Protein AF-A0A2G3E2V9-F1 (afdb_monomer_lite)

pLDDT: mean 84.56, std 12.91, range [42.66, 98.25]

Organism: NCBI:txid1712665

Radius of gyration: 25.85 Å; chains: 1; bounding box: 65×34×90 Å

Structure (mmCIF, N/CA/C/O backbone):
data_AF-A0A2G3E2V9-F1
#
_entry.id   AF-A0A2G3E2V9-F1
#
loop_
_atom_site.group_PDB
_atom_site.id
_atom_site.type_symbol
_atom_site.label_atom_id
_atom_site.label_alt_id
_atom_site.label_comp_id
_atom_site.label_asym_id
_atom_site.label_entity_id
_atom_site.label_seq_id
_atom_site.pdbx_PDB_ins_code
_atom_site.Cartn_x
_atom_site.Cartn_y
_atom_site.Cartn_z
_atom_site.occupancy
_atom_site.B_iso_or_equiv
_atom_site.auth_seq_id
_atom_site.auth_comp_id
_atom_site.auth_asym_id
_atom_site.auth_atom_id
_atom_site.pdbx_PDB_model_num
ATOM 1 N N . MET A 1 1 ? 41.345 -15.371 -69.240 1.00 48.62 1 MET A N 1
ATOM 2 C CA . MET A 1 1 ? 40.868 -16.082 -68.023 1.00 48.62 1 MET A CA 1
ATOM 3 C C . MET A 1 1 ? 41.182 -15.375 -66.691 1.00 48.62 1 MET A C 1
ATOM 5 O O . MET A 1 1 ? 40.374 -15.481 -65.778 1.00 48.62 1 MET A O 1
ATOM 9 N N . LYS A 1 2 ? 42.293 -14.622 -66.553 1.00 50.22 2 LYS A N 1
ATOM 10 C CA . LYS A 1 2 ? 42.668 -13.924 -65.297 1.00 50.22 2 LYS A CA 1
ATOM 11 C C . LYS A 1 2 ? 41.748 -12.749 -64.893 1.00 50.22 2 LYS A C 1
ATOM 13 O O . LYS A 1 2 ? 41.460 -12.601 -63.713 1.00 50.22 2 LYS A O 1
ATOM 18 N N . ALA A 1 3 ? 41.228 -11.966 -65.846 1.00 52.31 3 ALA A N 1
ATOM 19 C CA . ALA A 1 3 ? 40.372 -10.803 -65.553 1.00 52.31 3 ALA A CA 1
ATOM 20 C C . ALA A 1 3 ? 39.003 -11.173 -64.937 1.00 52.31 3 ALA A C 1
ATOM 22 O O . ALA A 1 3 ? 38.580 -10.554 -63.967 1.00 52.31 3 ALA A O 1
ATOM 23 N N . LYS A 1 4 ? 38.352 -12.245 -65.422 1.00 53.00 4 LYS A N 1
ATOM 24 C CA . LYS A 1 4 ? 37.083 -12.745 -64.852 1.00 53.00 4 LYS A CA 1
ATOM 25 C C . LYS A 1 4 ? 37.234 -13.208 -63.396 1.00 53.00 4 LYS A C 1
ATOM 27 O O . LYS A 1 4 ? 36.349 -12.946 -62.595 1.00 53.00 4 LYS A O 1
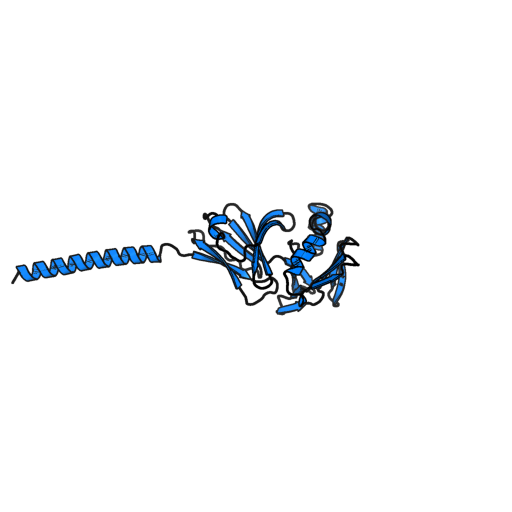ATOM 32 N N . ARG A 1 5 ? 38.363 -13.838 -63.032 1.00 56.25 5 ARG A N 1
ATOM 33 C CA . ARG A 1 5 ? 38.638 -14.262 -61.644 1.00 56.25 5 ARG A CA 1
ATOM 34 C C . ARG A 1 5 ? 38.860 -13.078 -60.697 1.00 56.25 5 ARG A C 1
ATOM 36 O O . ARG A 1 5 ? 38.416 -13.137 -59.559 1.00 56.25 5 ARG A O 1
ATOM 43 N N . LYS A 1 6 ? 39.493 -11.999 -61.173 1.00 59.94 6 LYS A N 1
ATOM 44 C CA . LYS A 1 6 ? 39.718 -10.777 -60.382 1.00 59.94 6 LYS A CA 1
ATOM 45 C C . LYS A 1 6 ? 38.402 -10.052 -60.072 1.00 59.94 6 LYS A C 1
ATOM 47 O O . LYS A 1 6 ? 38.198 -9.642 -58.938 1.00 59.94 6 LYS A O 1
ATOM 52 N N . ASN A 1 7 ? 37.485 -9.988 -61.039 1.00 67.75 7 ASN A N 1
ATOM 53 C CA . ASN A 1 7 ? 36.164 -9.380 -60.841 1.00 67.75 7 ASN A CA 1
ATOM 54 C C . ASN A 1 7 ? 35.287 -10.196 -59.880 1.00 67.75 7 ASN A C 1
ATOM 56 O O . ASN A 1 7 ? 34.628 -9.617 -59.027 1.00 67.75 7 ASN A O 1
ATOM 60 N N . VAL A 1 8 ? 35.328 -11.531 -59.960 1.00 73.19 8 VAL A N 1
ATOM 61 C CA . VAL A 1 8 ? 34.611 -12.409 -59.015 1.00 73.19 8 VAL A CA 1
ATOM 62 C C . VAL A 1 8 ? 35.162 -12.265 -57.594 1.00 73.19 8 VAL A C 1
ATOM 64 O O . VAL A 1 8 ? 34.388 -12.172 -56.649 1.00 73.19 8 VAL A O 1
ATOM 67 N N . PHE A 1 9 ? 36.486 -12.175 -57.436 1.00 74.62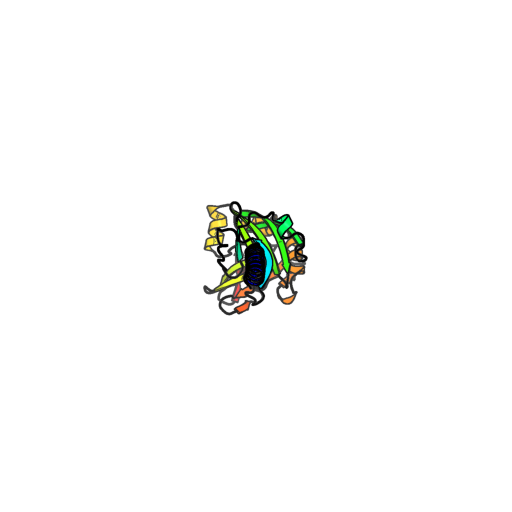 9 PHE A N 1
ATOM 68 C CA . PHE A 1 9 ? 37.114 -11.960 -56.130 1.00 74.62 9 PHE A CA 1
ATOM 69 C C . PHE A 1 9 ? 36.719 -10.611 -55.509 1.00 74.62 9 PHE A C 1
ATOM 71 O O . PHE A 1 9 ? 36.389 -10.559 -54.331 1.00 74.62 9 PHE A O 1
ATOM 78 N N . ILE A 1 10 ? 36.681 -9.538 -56.307 1.00 79.44 10 ILE A N 1
ATOM 79 C CA . ILE A 1 10 ? 36.239 -8.210 -55.851 1.00 79.44 10 ILE A CA 1
ATOM 80 C C . ILE A 1 10 ? 34.765 -8.234 -55.424 1.00 79.44 10 ILE A C 1
ATOM 82 O O . ILE A 1 10 ? 34.432 -7.677 -54.384 1.00 79.44 10 ILE A O 1
ATOM 86 N N . ILE A 1 11 ? 33.892 -8.917 -56.172 1.00 80.81 11 ILE A N 1
ATOM 87 C CA . ILE A 1 11 ? 32.470 -9.055 -55.818 1.00 80.81 11 ILE A CA 1
ATOM 88 C C . ILE A 1 11 ? 32.303 -9.796 -54.485 1.00 80.81 11 ILE A C 1
ATOM 90 O O . ILE A 1 11 ? 31.563 -9.331 -53.626 1.00 80.81 11 ILE A O 1
ATOM 94 N N . ILE A 1 12 ? 33.024 -10.904 -54.275 1.00 82.06 12 ILE A N 1
ATOM 95 C CA . ILE A 1 12 ? 32.990 -11.654 -53.007 1.00 82.06 12 ILE A CA 1
ATOM 96 C C . ILE A 1 12 ? 33.464 -10.779 -51.839 1.00 82.06 12 ILE A C 1
ATOM 98 O O . ILE A 1 12 ? 32.877 -10.821 -50.762 1.00 82.06 12 ILE A O 1
ATOM 102 N N . LEU A 1 13 ? 34.490 -9.954 -52.056 1.00 83.88 13 LEU A N 1
ATOM 103 C CA . LEU A 1 13 ? 35.046 -9.074 -51.029 1.00 83.88 13 LEU A CA 1
ATOM 104 C C . LEU A 1 13 ? 34.077 -7.936 -50.668 1.00 83.88 13 LEU A C 1
ATOM 106 O O . LEU A 1 13 ? 33.881 -7.656 -49.490 1.00 83.88 13 LEU A O 1
ATOM 110 N N . ILE A 1 14 ? 33.402 -7.344 -51.661 1.00 84.56 14 ILE A N 1
ATOM 111 C CA . ILE A 1 14 ? 32.346 -6.340 -51.447 1.00 84.56 14 ILE A CA 1
ATOM 112 C C . ILE A 1 14 ? 31.165 -6.951 -50.684 1.00 84.56 14 ILE A C 1
ATOM 114 O O . ILE A 1 14 ? 30.704 -6.370 -49.705 1.00 84.56 14 ILE A O 1
ATOM 118 N N . ILE A 1 15 ? 30.706 -8.140 -51.090 1.00 85.06 15 ILE A N 1
ATOM 119 C CA . ILE A 1 15 ? 29.627 -8.859 -50.401 1.00 85.06 15 ILE A CA 1
ATOM 120 C C . ILE A 1 15 ? 30.031 -9.151 -48.949 1.00 85.06 15 ILE A C 1
ATOM 122 O O . ILE A 1 15 ? 29.254 -8.882 -48.039 1.00 85.06 15 ILE A O 1
ATOM 126 N N . GLY A 1 16 ? 31.260 -9.619 -48.714 1.00 83.56 16 GLY A N 1
ATOM 127 C CA . GLY A 1 16 ? 31.780 -9.866 -47.368 1.00 83.56 16 GLY A CA 1
ATOM 128 C C . GLY A 1 16 ? 31.772 -8.618 -46.481 1.00 83.56 16 GLY A C 1
ATOM 129 O O . GLY A 1 16 ? 31.310 -8.681 -45.347 1.00 83.56 16 GLY A O 1
ATOM 130 N N . VAL A 1 17 ? 32.205 -7.465 -47.003 1.00 86.12 17 VAL A N 1
ATOM 131 C CA . VAL A 1 17 ? 32.182 -6.191 -46.260 1.00 86.12 17 VAL A CA 1
ATOM 132 C C . VAL A 1 17 ? 30.752 -5.759 -45.931 1.00 86.12 17 VAL A C 1
ATOM 134 O O . VAL A 1 17 ? 30.497 -5.334 -44.804 1.00 86.12 17 VAL A O 1
ATOM 137 N N . ILE A 1 18 ? 29.810 -5.911 -46.868 1.00 87.94 18 ILE A N 1
ATOM 138 C CA . ILE A 1 18 ? 28.389 -5.602 -46.640 1.00 87.94 18 ILE A CA 1
ATOM 139 C C . ILE A 1 18 ? 27.810 -6.509 -45.548 1.00 87.94 18 ILE A C 1
ATOM 141 O O . ILE A 1 18 ? 27.161 -6.014 -44.635 1.00 87.94 18 ILE A O 1
ATOM 145 N N . PHE A 1 19 ? 28.082 -7.816 -45.578 1.00 85.38 19 PHE A N 1
ATOM 146 C CA . PHE A 1 19 ? 27.577 -8.734 -44.553 1.00 85.38 19 PHE A CA 1
ATOM 147 C C . PHE A 1 19 ? 28.181 -8.478 -43.169 1.00 85.38 19 PHE A C 1
ATOM 149 O O . PHE A 1 19 ? 27.460 -8.543 -42.178 1.00 85.38 19 PHE A O 1
ATOM 156 N N . VAL A 1 20 ? 29.471 -8.140 -43.080 1.00 85.00 20 VAL A N 1
ATOM 157 C CA . VAL A 1 20 ? 30.114 -7.802 -41.797 1.00 85.00 20 VAL A CA 1
ATOM 158 C C . VAL A 1 20 ? 29.556 -6.498 -41.226 1.00 85.00 20 VAL A C 1
ATOM 160 O O . VAL A 1 20 ? 29.271 -6.428 -40.035 1.00 85.00 20 VAL A O 1
ATOM 163 N N . SER A 1 21 ? 29.348 -5.478 -42.062 1.00 81.06 21 SER A N 1
ATOM 164 C CA . SER A 1 21 ? 28.777 -4.198 -41.617 1.00 81.06 21 SER A CA 1
ATOM 165 C C . SER A 1 21 ? 27.295 -4.312 -41.250 1.00 81.06 21 SER A C 1
ATOM 167 O O . SER A 1 21 ? 26.886 -3.770 -40.225 1.00 81.06 21 SER A O 1
ATOM 169 N N . LEU A 1 22 ? 26.508 -5.087 -42.002 1.00 83.75 22 LEU A N 1
ATOM 170 C CA . LEU A 1 22 ? 25.119 -5.396 -41.656 1.00 83.75 22 LEU A CA 1
ATOM 171 C C . LEU A 1 22 ? 25.032 -6.230 -40.368 1.00 83.75 22 LEU A C 1
ATOM 173 O O . LEU A 1 22 ? 24.182 -5.967 -39.525 1.00 83.75 22 LEU A O 1
ATOM 177 N N . GLY A 1 23 ? 25.936 -7.197 -40.191 1.00 79.56 23 GLY A N 1
ATOM 178 C CA . GLY A 1 23 ? 26.039 -8.009 -38.980 1.00 79.56 23 GLY A CA 1
ATOM 179 C C . GLY A 1 23 ? 26.418 -7.184 -37.751 1.00 79.56 23 GLY A C 1
ATOM 180 O O . GLY A 1 23 ? 25.790 -7.333 -36.710 1.00 79.56 23 GLY A O 1
ATOM 181 N N . ALA A 1 24 ? 27.378 -6.263 -37.874 1.00 76.19 24 ALA A N 1
ATOM 182 C CA . ALA A 1 24 ? 27.752 -5.342 -36.802 1.00 76.19 24 ALA A CA 1
ATOM 183 C C . ALA A 1 24 ? 26.626 -4.349 -36.471 1.00 76.19 24 ALA A C 1
ATOM 185 O O . ALA A 1 24 ? 26.383 -4.078 -35.300 1.00 76.19 24 ALA A O 1
ATOM 186 N N . TYR A 1 25 ? 25.906 -3.848 -37.480 1.00 79.19 25 TYR A N 1
ATOM 187 C CA . TYR A 1 25 ? 24.740 -2.986 -37.282 1.00 79.19 25 TYR A CA 1
ATOM 188 C C . TYR A 1 25 ? 23.599 -3.729 -36.582 1.00 79.19 25 TYR A C 1
ATOM 190 O O . TYR A 1 25 ? 23.082 -3.237 -35.588 1.00 79.19 25 TYR A O 1
ATOM 198 N N . LEU A 1 26 ? 23.245 -4.934 -37.038 1.00 74.31 26 LEU A N 1
ATOM 199 C CA . LEU A 1 26 ? 22.225 -5.765 -36.393 1.00 74.31 26 LEU A CA 1
ATOM 200 C C . LEU A 1 26 ? 22.640 -6.154 -34.974 1.00 74.31 26 LEU A C 1
ATOM 202 O O . LEU A 1 26 ? 21.829 -6.055 -34.063 1.00 74.31 26 LEU A O 1
ATOM 206 N N . PHE A 1 27 ? 23.902 -6.525 -34.758 1.00 68.19 27 PHE A N 1
ATOM 207 C CA . PHE A 1 27 ? 24.426 -6.794 -33.422 1.00 68.19 27 PHE A CA 1
ATOM 208 C C . PHE A 1 27 ? 24.341 -5.554 -32.528 1.00 68.19 27 PHE A C 1
ATOM 210 O O . PHE A 1 27 ? 23.901 -5.662 -31.391 1.00 68.19 27 PHE A O 1
ATOM 217 N N . PHE A 1 28 ? 24.678 -4.369 -33.037 1.00 62.00 28 PHE A N 1
ATOM 218 C CA . PHE A 1 28 ? 24.553 -3.110 -32.303 1.00 62.00 28 PHE A CA 1
ATOM 219 C C . PHE A 1 28 ? 23.093 -2.729 -32.026 1.00 62.00 28 PHE A C 1
ATOM 221 O O . PHE A 1 28 ? 22.802 -2.227 -30.952 1.00 62.00 28 PHE A O 1
ATOM 228 N N . VAL A 1 29 ? 22.163 -2.995 -32.947 1.00 63.59 29 VAL A N 1
ATOM 229 C CA . VAL A 1 29 ? 20.719 -2.753 -32.765 1.00 63.59 29 VAL A CA 1
ATOM 230 C C . VAL A 1 29 ? 20.096 -3.747 -31.784 1.00 63.59 29 VAL A C 1
ATOM 232 O O . VAL A 1 29 ? 19.218 -3.365 -31.027 1.00 63.59 29 VAL A O 1
ATOM 235 N N . VAL A 1 30 ? 20.556 -5.000 -31.766 1.00 60.44 30 VAL A N 1
ATOM 236 C CA . VAL A 1 30 ? 20.072 -6.042 -30.842 1.00 60.44 30 VAL A CA 1
ATOM 237 C C . VAL A 1 30 ? 20.703 -5.907 -29.451 1.00 60.44 30 VAL A C 1
ATOM 239 O O . VAL A 1 30 ? 20.084 -6.275 -28.458 1.00 60.44 30 VAL A O 1
ATOM 242 N N . THR A 1 31 ? 21.928 -5.380 -29.355 1.00 54.62 31 THR A N 1
ATOM 243 C CA . THR A 1 31 ? 22.591 -5.111 -28.066 1.00 54.62 31 THR A CA 1
ATOM 244 C C . THR A 1 31 ? 22.265 -3.728 -27.499 1.00 54.62 31 THR A C 1
ATOM 246 O O . THR A 1 31 ? 22.283 -3.571 -26.280 1.00 54.62 31 THR A O 1
ATOM 249 N N . LYS A 1 32 ? 21.882 -2.744 -28.330 1.00 50.34 32 LYS A N 1
ATOM 250 C CA . LYS A 1 32 ? 21.211 -1.525 -27.862 1.00 50.34 32 LYS A CA 1
ATOM 251 C C . LYS A 1 32 ? 19.797 -1.863 -27.403 1.00 50.34 32 LYS A C 1
ATOM 253 O O . LYS A 1 3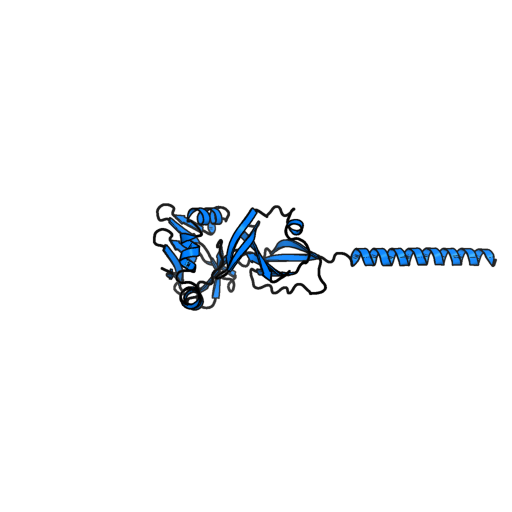2 ? 18.951 -2.229 -28.208 1.00 50.34 32 LYS A O 1
ATOM 258 N N . GLY A 1 33 ? 19.521 -1.626 -26.126 1.00 58.50 33 GLY A N 1
ATOM 259 C CA . GLY A 1 33 ? 18.151 -1.618 -25.617 1.00 58.50 33 GLY A CA 1
ATOM 260 C C . GLY A 1 33 ? 17.701 -2.928 -24.989 1.00 58.50 33 GLY A C 1
ATOM 261 O O . GLY A 1 33 ? 16.524 -3.269 -25.083 1.00 58.50 33 GLY A O 1
ATOM 262 N N . LYS A 1 34 ? 18.599 -3.648 -24.301 1.00 64.31 34 LYS A N 1
ATOM 263 C CA . LYS A 1 34 ? 18.126 -4.551 -23.248 1.00 64.31 34 LYS A CA 1
ATOM 264 C C . LYS A 1 34 ? 17.377 -3.704 -22.223 1.00 64.31 34 LYS A C 1
ATOM 266 O O . LYS A 1 34 ? 17.970 -2.826 -21.598 1.00 64.31 34 LYS A O 1
ATOM 271 N N . LYS A 1 35 ? 16.077 -3.948 -22.108 1.00 73.50 35 LYS A N 1
ATOM 272 C CA . LYS A 1 35 ? 15.227 -3.327 -21.101 1.00 73.50 35 LYS A CA 1
ATOM 273 C C . LYS A 1 35 ? 14.990 -4.317 -19.967 1.00 73.50 35 LYS A C 1
ATOM 275 O O . LYS A 1 35 ? 14.725 -5.489 -20.234 1.00 73.50 35 LYS A O 1
ATOM 280 N N . CYS A 1 36 ? 15.089 -3.852 -18.732 1.00 75.62 36 CYS A N 1
ATOM 281 C CA . CYS A 1 36 ? 14.564 -4.554 -17.573 1.00 75.62 36 CYS A CA 1
ATOM 282 C C . CYS A 1 36 ? 13.073 -4.228 -17.452 1.00 75.62 36 CYS A C 1
ATOM 284 O O . CYS A 1 36 ? 12.678 -3.082 -17.661 1.00 75.62 36 CYS A O 1
ATOM 286 N N . GLN A 1 37 ? 12.244 -5.228 -17.159 1.00 83.25 37 GLN A N 1
ATOM 287 C CA . GLN A 1 37 ? 10.842 -5.002 -16.821 1.00 83.25 37 GLN A CA 1
ATOM 288 C C . GLN A 1 37 ? 10.741 -4.674 -15.334 1.00 83.25 37 GLN A C 1
ATOM 290 O O . GLN A 1 37 ? 11.281 -5.398 -14.501 1.00 83.25 37 GLN A O 1
ATOM 295 N N . ILE A 1 38 ? 10.020 -3.607 -15.012 1.00 85.12 38 ILE A N 1
ATOM 296 C CA . ILE A 1 38 ? 9.723 -3.218 -13.637 1.00 85.12 38 ILE A CA 1
ATOM 297 C C . ILE A 1 38 ? 8.449 -3.965 -13.248 1.00 85.12 38 ILE A C 1
ATOM 299 O O . ILE A 1 38 ? 7.365 -3.636 -13.735 1.00 85.12 38 ILE A O 1
ATOM 303 N N . ILE A 1 39 ? 8.601 -5.020 -12.446 1.00 85.00 39 ILE A N 1
ATOM 304 C CA . ILE A 1 39 ? 7.529 -5.966 -12.117 1.00 85.00 39 ILE A CA 1
ATOM 305 C C . ILE A 1 39 ? 7.304 -6.002 -10.611 1.00 85.00 39 ILE A C 1
ATOM 307 O O . ILE A 1 39 ? 8.259 -6.112 -9.844 1.00 85.00 39 ILE A O 1
ATOM 311 N N . VAL A 1 40 ? 6.040 -6.002 -10.206 1.00 85.62 40 VAL A N 1
ATOM 312 C CA . VAL A 1 40 ? 5.613 -6.074 -8.809 1.00 85.62 40 VAL A CA 1
ATOM 313 C C . VAL A 1 40 ? 4.415 -7.020 -8.681 1.00 85.62 40 VAL A C 1
ATOM 315 O O . VAL A 1 40 ? 3.574 -7.095 -9.581 1.00 85.62 40 VAL A O 1
ATOM 318 N N . ASN A 1 41 ? 4.362 -7.797 -7.598 1.00 83.75 41 ASN A N 1
ATOM 319 C CA . ASN A 1 41 ? 3.226 -8.681 -7.322 1.00 83.75 41 ASN A CA 1
ATOM 320 C C . ASN A 1 41 ? 2.157 -7.936 -6.521 1.00 83.75 41 ASN A C 1
ATOM 322 O O . ASN A 1 41 ? 2.475 -6.989 -5.803 1.00 83.75 41 ASN A O 1
ATOM 326 N N . ASN A 1 42 ? 0.914 -8.401 -6.629 1.00 87.25 42 ASN A N 1
ATOM 327 C CA . ASN A 1 42 ? -0.228 -7.931 -5.844 1.00 87.25 42 ASN A CA 1
ATOM 328 C C . ASN A 1 42 ? -0.061 -8.231 -4.331 1.00 87.25 42 ASN A C 1
ATOM 330 O O . ASN A 1 42 ? 0.678 -9.149 -3.973 1.00 87.25 42 ASN A O 1
ATOM 334 N N . TRP A 1 43 ? -0.738 -7.473 -3.457 1.00 85.31 43 TRP A N 1
ATOM 335 C CA . TRP A 1 43 ? -0.684 -7.601 -1.991 1.00 85.31 43 TRP A CA 1
ATOM 336 C C . TRP A 1 43 ? -1.114 -8.986 -1.496 1.00 85.31 43 TRP A C 1
ATOM 338 O O . TRP A 1 43 ? -0.537 -9.509 -0.548 1.00 85.31 43 TRP A O 1
ATOM 348 N N . ASN A 1 44 ? -2.077 -9.608 -2.176 1.00 82.50 44 ASN A N 1
ATOM 349 C CA . ASN A 1 44 ? -2.622 -10.919 -1.830 1.00 82.50 44 ASN A CA 1
ATOM 350 C C . ASN A 1 44 ? -1.846 -12.083 -2.464 1.00 82.50 44 ASN A C 1
ATOM 352 O O . ASN A 1 44 ? -2.429 -13.089 -2.858 1.00 82.50 44 ASN A O 1
ATOM 356 N N . GLY A 1 45 ? -0.533 -11.924 -2.667 1.00 64.38 45 GLY A N 1
ATOM 357 C CA . GLY A 1 45 ? 0.340 -12.973 -3.203 1.00 64.38 45 GLY A CA 1
ATOM 358 C C . GLY A 1 45 ? -0.101 -13.562 -4.551 1.00 64.38 45 GLY A C 1
ATOM 359 O O . GLY A 1 45 ? 0.342 -14.655 -4.915 1.00 64.38 45 GLY A O 1
ATOM 360 N N . GLY A 1 46 ? -0.982 -12.870 -5.282 1.00 62.06 46 GLY A N 1
ATOM 361 C CA . GLY A 1 46 ? -1.570 -13.366 -6.516 1.00 62.06 46 GLY A CA 1
ATOM 362 C C . GLY A 1 46 ? -0.511 -13.735 -7.557 1.00 62.06 46 GLY A C 1
ATOM 363 O O . GLY A 1 46 ? 0.545 -13.112 -7.664 1.00 62.06 46 GLY A O 1
ATOM 364 N N . GLN A 1 47 ? -0.820 -14.731 -8.396 1.00 56.38 47 GLN A N 1
ATOM 365 C CA . GLN A 1 47 ? 0.025 -15.119 -9.538 1.00 56.38 47 GLN A CA 1
ATOM 366 C C . GLN A 1 47 ? 0.175 -14.002 -10.593 1.00 56.38 47 GLN A C 1
ATOM 368 O O . GLN A 1 47 ? 1.007 -14.115 -11.499 1.00 56.38 47 GLN A O 1
ATOM 373 N N . ASN A 1 48 ? -0.620 -12.933 -10.485 1.00 64.56 48 ASN A N 1
ATOM 374 C CA . ASN A 1 48 ? -0.615 -11.801 -11.397 1.00 64.56 48 ASN A CA 1
ATOM 375 C C . ASN A 1 48 ? 0.520 -10.837 -11.043 1.00 64.56 48 ASN A C 1
ATOM 377 O O . ASN A 1 48 ? 0.504 -10.114 -10.048 1.00 64.56 48 ASN A O 1
ATOM 381 N N . ARG A 1 49 ? 1.527 -10.846 -11.912 1.00 78.06 49 ARG A N 1
ATOM 382 C CA . ARG A 1 49 ? 2.616 -9.876 -11.934 1.00 78.06 49 ARG A CA 1
ATOM 383 C C . ARG A 1 49 ? 2.182 -8.666 -12.740 1.00 78.06 49 ARG A C 1
ATOM 385 O O . ARG A 1 49 ? 1.928 -8.796 -13.938 1.00 78.06 49 ARG A O 1
ATOM 392 N N . TYR A 1 50 ? 2.172 -7.499 -12.115 1.00 86.00 50 TYR A N 1
ATOM 393 C CA . TYR A 1 50 ? 1.965 -6.249 -12.825 1.00 86.00 50 TYR A CA 1
ATOM 394 C C . TYR A 1 50 ? 3.308 -5.737 -13.349 1.00 86.00 50 TYR A C 1
ATOM 396 O O . TYR A 1 50 ? 4.274 -5.595 -12.598 1.00 86.00 50 TYR A O 1
ATOM 404 N N . THR A 1 51 ? 3.388 -5.502 -14.660 1.00 88.12 51 THR A N 1
ATOM 405 C CA . THR A 1 51 ? 4.545 -4.851 -15.284 1.00 88.12 51 THR A CA 1
ATOM 406 C C . THR A 1 51 ? 4.246 -3.365 -15.405 1.00 88.12 51 THR A C 1
ATOM 408 O O . THR A 1 51 ? 3.571 -2.948 -16.340 1.00 88.12 51 THR A O 1
ATOM 411 N N . VAL A 1 52 ? 4.772 -2.572 -14.473 1.00 87.06 52 VAL A N 1
ATOM 412 C CA . VAL A 1 52 ? 4.537 -1.118 -14.411 1.00 87.06 52 VAL A CA 1
ATOM 413 C C . VAL A 1 52 ? 5.239 -0.390 -15.556 1.00 87.06 52 VAL A C 1
ATOM 415 O O . VAL A 1 52 ? 4.821 0.672 -16.008 1.00 87.06 52 VAL A O 1
ATOM 418 N N . GLY A 1 53 ? 6.348 -0.942 -16.041 1.00 85.62 53 GLY A N 1
ATOM 419 C CA . GLY A 1 53 ? 7.116 -0.314 -17.102 1.00 85.62 53 GLY A CA 1
ATOM 420 C C . GLY A 1 53 ? 8.390 -1.068 -17.426 1.00 85.62 53 GLY A C 1
ATOM 421 O O . GLY A 1 53 ? 8.560 -2.244 -17.093 1.00 85.62 53 GLY A O 1
ATOM 422 N N . SER A 1 54 ? 9.302 -0.380 -18.104 1.00 83.19 54 SER A N 1
ATOM 423 C CA . SER A 1 54 ? 10.596 -0.945 -18.463 1.00 83.19 54 SER A CA 1
ATOM 424 C C . SER A 1 54 ? 11.665 0.136 -18.549 1.00 83.19 54 SER A C 1
ATOM 426 O O . SER A 1 54 ? 11.434 1.135 -19.228 1.00 83.19 54 SER A O 1
ATOM 428 N N . CYS A 1 55 ? 12.826 -0.090 -17.943 1.00 77.62 55 CYS A N 1
ATOM 429 C CA . CYS A 1 55 ? 13.983 0.807 -17.995 1.00 77.62 55 CYS A CA 1
ATOM 430 C C . CYS A 1 55 ? 15.161 0.137 -18.713 1.00 77.62 55 CYS A C 1
ATOM 432 O O . CYS A 1 55 ? 15.220 -1.088 -18.836 1.00 77.62 55 CYS A O 1
ATOM 434 N N . SER A 1 56 ? 16.106 0.919 -19.226 1.00 73.25 56 SER A N 1
ATOM 435 C CA . SER A 1 56 ? 17.346 0.389 -19.795 1.00 73.25 56 SER A CA 1
ATOM 436 C C . SER A 1 56 ? 18.191 -0.276 -18.711 1.00 73.25 56 SER A C 1
ATOM 438 O O . SER A 1 56 ? 18.367 0.272 -17.628 1.00 73.25 56 SER A O 1
ATOM 440 N N . VAL A 1 57 ? 18.757 -1.444 -19.016 1.00 64.81 57 VAL A N 1
ATOM 441 C CA . VAL A 1 57 ? 19.706 -2.113 -18.117 1.00 64.81 57 VAL A CA 1
ATOM 442 C C . VAL A 1 57 ? 20.996 -1.288 -18.069 1.00 64.81 57 VAL A C 1
ATOM 444 O O . VAL A 1 57 ? 21.675 -1.149 -19.090 1.00 64.81 57 VAL A O 1
ATOM 447 N N . THR A 1 58 ? 21.327 -0.726 -16.908 1.00 59.00 58 THR A N 1
ATOM 448 C CA . THR A 1 58 ? 22.662 -0.182 -16.624 1.00 59.00 58 THR A CA 1
ATOM 449 C C . THR A 1 58 ? 23.630 -1.318 -16.274 1.00 59.00 58 THR A C 1
ATOM 451 O O . THR A 1 58 ? 23.192 -2.383 -15.860 1.00 59.00 58 THR A O 1
ATOM 454 N N . ASP A 1 59 ? 24.946 -1.116 -16.438 1.00 49.00 59 ASP A N 1
ATOM 455 C CA . ASP A 1 59 ? 25.982 -2.127 -16.113 1.00 49.00 59 ASP A CA 1
ATOM 456 C C . ASP A 1 59 ? 26.003 -2.538 -14.620 1.00 49.00 59 ASP A C 1
ATOM 458 O O . ASP A 1 59 ? 26.665 -3.505 -14.244 1.00 49.00 59 ASP A O 1
ATOM 462 N N . GLU A 1 60 ? 25.275 -1.808 -13.774 1.00 49.62 60 GLU A N 1
ATOM 463 C CA . GLU A 1 60 ? 24.870 -2.228 -12.436 1.00 49.62 60 GLU A CA 1
ATOM 464 C C . GLU A 1 60 ? 23.534 -2.962 -12.581 1.00 49.62 60 GLU A C 1
ATOM 466 O O . GLU A 1 60 ? 22.496 -2.337 -12.816 1.00 49.62 60 GLU A O 1
ATOM 471 N N . ASP A 1 61 ? 23.599 -4.298 -12.555 1.00 42.66 61 ASP A N 1
ATOM 472 C CA . ASP A 1 61 ? 22.434 -5.174 -12.667 1.00 42.66 61 ASP A CA 1
ATOM 473 C C . ASP A 1 61 ? 21.331 -4.706 -11.700 1.00 42.66 61 ASP A C 1
ATOM 475 O O . ASP A 1 61 ? 21.624 -4.470 -10.523 1.00 42.66 61 ASP A O 1
ATOM 479 N N . PRO A 1 62 ? 20.063 -4.608 -12.138 1.00 47.78 62 PRO A N 1
ATOM 480 C CA . PRO A 1 62 ? 18.961 -4.403 -11.213 1.00 47.78 62 PRO A CA 1
ATOM 481 C C . PRO A 1 62 ? 18.971 -5.555 -10.205 1.00 47.78 62 PRO A C 1
ATOM 483 O O . PRO A 1 62 ? 18.777 -6.723 -10.560 1.00 47.78 62 PRO A O 1
ATOM 486 N N . TYR A 1 63 ? 19.242 -5.220 -8.947 1.00 44.22 63 TYR A N 1
ATOM 487 C CA . TYR A 1 63 ? 19.162 -6.149 -7.834 1.00 44.22 63 TYR A CA 1
ATOM 488 C C . TYR A 1 63 ? 17.685 -6.488 -7.604 1.00 44.22 63 TYR A C 1
ATOM 490 O O . TYR A 1 63 ? 16.966 -5.813 -6.875 1.00 44.22 63 TYR A O 1
ATOM 498 N N . MET A 1 64 ? 17.211 -7.527 -8.293 1.00 46.16 64 MET A N 1
ATOM 499 C CA . MET A 1 64 ? 15.860 -8.050 -8.121 1.00 46.16 64 MET A CA 1
ATOM 500 C C . MET A 1 64 ? 15.803 -8.920 -6.867 1.00 46.16 64 MET A C 1
ATOM 502 O O . MET A 1 64 ? 15.908 -10.146 -6.943 1.00 46.16 64 MET A O 1
ATOM 506 N N . GLU A 1 65 ? 15.597 -8.298 -5.714 1.00 43.59 65 GLU A N 1
ATOM 507 C CA . GLU A 1 65 ? 15.098 -9.009 -4.542 1.00 43.59 65 GLU A CA 1
ATOM 508 C C . GLU A 1 65 ? 13.574 -8.908 -4.528 1.00 43.59 65 GLU A C 1
ATOM 510 O O . GLU A 1 65 ? 12.986 -7.964 -4.005 1.00 43.59 65 GLU A O 1
ATOM 515 N N . LEU A 1 66 ? 12.931 -9.888 -5.168 1.00 48.88 66 LEU A N 1
ATOM 516 C CA . LEU A 1 66 ? 11.493 -10.104 -5.044 1.00 48.88 66 LEU A CA 1
ATOM 517 C C . LEU A 1 66 ? 11.212 -10.605 -3.623 1.00 48.88 66 LEU A C 1
ATOM 519 O O . LEU A 1 66 ? 11.118 -11.806 -3.381 1.00 48.88 66 LEU A O 1
ATOM 523 N N . THR A 1 67 ? 11.086 -9.682 -2.680 1.00 53.59 67 THR A N 1
ATOM 524 C CA . THR A 1 67 ? 10.303 -9.940 -1.469 1.00 53.59 67 THR A CA 1
ATOM 525 C C . THR A 1 67 ? 8.842 -9.760 -1.861 1.00 53.59 67 THR A C 1
ATOM 527 O O . THR A 1 67 ? 8.539 -8.855 -2.630 1.00 53.59 67 THR A O 1
ATOM 530 N N . TYR A 1 68 ? 7.969 -10.675 -1.429 1.00 63.38 68 TYR A N 1
ATOM 531 C CA . TYR A 1 68 ? 6.667 -11.011 -2.031 1.00 63.38 68 TYR A CA 1
ATOM 532 C C . TYR A 1 68 ? 5.896 -9.883 -2.738 1.00 63.38 68 TYR A C 1
ATOM 534 O O . TYR A 1 68 ? 5.367 -10.154 -3.808 1.00 63.38 68 TYR A O 1
ATOM 542 N N . CYS A 1 69 ? 5.892 -8.645 -2.236 1.00 75.19 69 CYS A N 1
ATOM 543 C CA . CYS A 1 69 ? 5.111 -7.527 -2.770 1.00 75.19 69 CYS A CA 1
ATOM 544 C C . CYS A 1 69 ? 5.928 -6.269 -3.161 1.00 75.19 69 CYS A C 1
ATOM 546 O O . CYS A 1 69 ? 5.328 -5.216 -3.373 1.00 75.19 69 CYS A O 1
ATOM 548 N N . GLN A 1 70 ? 7.263 -6.334 -3.271 1.00 82.06 70 GLN A N 1
ATOM 549 C CA . GLN A 1 70 ? 8.115 -5.187 -3.635 1.00 82.06 70 GLN A CA 1
ATOM 550 C C . GLN A 1 70 ? 9.276 -5.547 -4.575 1.00 82.06 70 GLN A C 1
ATOM 552 O O . GLN A 1 70 ? 9.712 -6.695 -4.658 1.00 82.06 70 GLN A O 1
ATOM 557 N N . ASN A 1 71 ? 9.771 -4.547 -5.302 1.00 81.69 71 ASN A N 1
ATOM 558 C CA . ASN A 1 71 ? 10.879 -4.656 -6.243 1.00 81.69 71 ASN A CA 1
ATOM 559 C C . ASN A 1 71 ? 11.749 -3.390 -6.193 1.00 81.69 71 ASN A C 1
ATOM 561 O O . ASN A 1 71 ? 11.231 -2.272 -6.131 1.00 81.69 71 ASN A O 1
ATOM 565 N N . PHE A 1 72 ? 13.066 -3.589 -6.241 1.00 84.19 72 PHE A N 1
ATOM 566 C CA . PHE A 1 72 ? 14.074 -2.537 -6.297 1.00 84.19 72 PHE A CA 1
ATOM 567 C C . PHE A 1 72 ? 14.665 -2.462 -7.702 1.00 84.19 72 PHE A C 1
ATOM 569 O O . PHE A 1 72 ? 15.041 -3.478 -8.292 1.00 84.19 72 PHE A O 1
ATOM 576 N N . PHE A 1 73 ? 14.794 -1.251 -8.230 1.00 81.25 73 PHE A N 1
ATOM 577 C CA . PHE A 1 73 ? 15.456 -1.035 -9.509 1.00 81.25 73 PHE A CA 1
ATOM 578 C C . PHE A 1 73 ? 16.171 0.309 -9.542 1.00 81.25 73 PHE A C 1
ATOM 580 O O . PHE A 1 73 ? 15.742 1.275 -8.910 1.00 81.25 73 PHE A O 1
ATOM 587 N N . SER A 1 74 ? 17.228 0.375 -10.345 1.00 82.00 74 SER A N 1
ATOM 588 C CA . SER A 1 74 ? 17.977 1.605 -10.581 1.00 82.00 74 SER A CA 1
ATOM 589 C C . SER A 1 74 ? 17.866 2.027 -12.037 1.00 82.00 74 SER A C 1
ATOM 591 O O . SER A 1 74 ? 17.791 1.192 -12.942 1.00 82.00 74 SER A O 1
ATOM 593 N N . THR A 1 75 ? 17.817 3.333 -12.278 1.00 80.62 75 THR A N 1
ATOM 594 C CA . THR A 1 75 ? 17.743 3.892 -13.629 1.00 80.62 75 THR A CA 1
ATOM 595 C C . THR A 1 75 ? 18.286 5.314 -13.653 1.00 80.62 75 THR A C 1
ATOM 597 O O . THR A 1 75 ? 18.092 6.077 -12.716 1.00 80.62 75 THR A O 1
ATOM 600 N N . LYS A 1 76 ? 18.940 5.677 -14.761 1.00 80.88 76 LYS A N 1
ATOM 601 C CA . LYS A 1 76 ? 19.342 7.064 -15.066 1.00 80.88 76 LYS A CA 1
ATOM 602 C C . LYS A 1 76 ? 18.336 7.779 -15.968 1.00 80.88 76 LYS A C 1
ATOM 604 O O . LYS A 1 76 ? 18.564 8.918 -16.370 1.00 80.88 76 LYS A O 1
ATOM 609 N N . GLU A 1 77 ? 17.286 7.072 -16.376 1.00 82.94 77 GLU A N 1
ATOM 610 C CA . GLU A 1 77 ? 16.185 7.643 -17.144 1.00 82.94 77 GLU A CA 1
ATOM 611 C C . GLU A 1 77 ? 15.273 8.451 -16.223 1.00 82.94 77 GLU A C 1
ATOM 613 O O . GLU A 1 77 ? 15.072 8.094 -15.063 1.00 82.94 77 GLU A O 1
ATOM 618 N N . ASP A 1 78 ? 14.708 9.526 -16.763 1.00 84.75 78 ASP A N 1
ATOM 619 C CA . ASP A 1 78 ? 13.743 10.344 -16.045 1.00 84.75 78 ASP A CA 1
ATOM 620 C C . ASP A 1 78 ? 12.453 9.548 -15.768 1.00 84.75 78 ASP A C 1
ATOM 622 O O . ASP A 1 78 ? 11.901 8.893 -16.658 1.00 84.75 78 ASP A O 1
ATOM 626 N N . LEU A 1 79 ? 11.979 9.581 -14.517 1.00 85.38 79 LEU A N 1
ATOM 627 C CA . LEU A 1 79 ? 10.798 8.817 -14.112 1.00 85.38 79 LEU A CA 1
ATOM 628 C C . LEU A 1 79 ? 9.511 9.307 -14.780 1.00 85.38 79 LEU A C 1
ATOM 630 O O . LEU A 1 79 ? 8.602 8.505 -14.984 1.00 85.38 79 LEU A O 1
ATOM 634 N N . GLU A 1 80 ? 9.379 10.601 -15.078 1.00 85.75 80 GLU A N 1
ATOM 635 C CA . GLU A 1 80 ? 8.189 11.095 -15.773 1.00 85.75 80 GLU A CA 1
ATOM 636 C C . GLU A 1 80 ? 8.140 10.517 -17.183 1.00 85.75 80 GLU A C 1
ATOM 638 O O . GLU A 1 80 ? 7.105 9.997 -17.595 1.00 85.75 80 GLU A O 1
ATOM 643 N N . ASP A 1 81 ? 9.272 10.502 -17.885 1.00 85.00 81 ASP A N 1
ATOM 644 C CA . ASP A 1 81 ? 9.365 9.905 -19.216 1.00 85.00 81 ASP A CA 1
ATOM 645 C C . ASP A 1 81 ? 9.136 8.387 -19.225 1.00 85.00 81 ASP A C 1
ATOM 647 O O . ASP A 1 81 ? 8.528 7.872 -20.169 1.00 85.00 81 ASP A O 1
ATOM 651 N N . LEU A 1 82 ? 9.590 7.672 -18.190 1.00 85.19 82 LEU A N 1
ATOM 652 C CA . LEU A 1 82 ? 9.418 6.219 -18.069 1.00 85.19 82 LEU A CA 1
ATOM 653 C C . LEU A 1 82 ? 7.951 5.792 -17.939 1.00 85.19 82 LEU A C 1
ATOM 655 O O . LEU A 1 82 ? 7.587 4.724 -18.435 1.00 85.19 82 LEU A O 1
ATOM 659 N N . PHE A 1 83 ? 7.121 6.607 -17.282 1.00 88.25 83 PHE A N 1
ATOM 660 C CA . PHE A 1 83 ? 5.742 6.248 -16.934 1.00 88.25 83 PHE A CA 1
ATOM 661 C C . PHE A 1 83 ? 4.672 7.144 -17.572 1.00 88.25 83 PHE A C 1
ATOM 663 O O . PHE A 1 83 ? 3.492 6.951 -17.296 1.00 88.25 83 PHE A O 1
ATOM 670 N N . LYS A 1 84 ? 5.038 8.091 -18.447 1.00 85.75 84 LYS A N 1
ATOM 671 C CA . LYS A 1 84 ? 4.088 9.035 -19.073 1.00 85.75 84 LYS A CA 1
ATOM 672 C C . LYS A 1 84 ? 2.928 8.387 -19.829 1.00 85.75 84 LYS A C 1
ATOM 674 O O . LYS A 1 84 ? 1.854 8.972 -19.896 1.00 85.75 84 LYS A O 1
ATOM 679 N N . ASP A 1 85 ? 3.164 7.209 -20.404 1.00 87.69 85 ASP A N 1
ATOM 680 C CA . ASP A 1 85 ? 2.191 6.476 -21.219 1.00 87.69 85 ASP A CA 1
ATOM 681 C C . ASP A 1 85 ? 1.533 5.327 -20.429 1.00 87.69 85 ASP A C 1
ATOM 683 O O . ASP A 1 85 ? 0.845 4.490 -21.012 1.00 87.69 85 ASP A O 1
ATOM 687 N N . ASN A 1 86 ? 1.770 5.236 -19.115 1.00 92.44 86 ASN A N 1
ATOM 688 C CA . ASN A 1 86 ? 1.163 4.209 -18.277 1.00 92.44 86 ASN A CA 1
ATOM 689 C C . ASN A 1 86 ? -0.282 4.611 -17.921 1.00 92.44 86 ASN A C 1
ATOM 691 O O . ASN A 1 86 ? -0.502 5.553 -17.162 1.00 92.44 86 ASN A O 1
ATOM 695 N N . GLU A 1 87 ? -1.260 3.887 -18.472 1.00 94.38 87 GLU A N 1
ATOM 696 C CA . GLU A 1 87 ? -2.697 4.147 -18.275 1.00 94.38 87 GLU A CA 1
ATOM 697 C C . GLU A 1 87 ? -3.180 3.870 -16.842 1.00 94.38 87 GLU A C 1
ATOM 699 O O . GLU A 1 87 ? -4.200 4.416 -16.426 1.00 94.38 87 GLU A O 1
ATOM 704 N N . ASP A 1 88 ? -2.438 3.064 -16.081 1.00 95.81 88 ASP A N 1
ATOM 705 C CA . ASP A 1 88 ? -2.748 2.728 -14.693 1.00 95.81 88 ASP A CA 1
ATOM 706 C C . ASP A 1 88 ? -2.247 3.803 -13.711 1.00 95.81 88 ASP A C 1
ATOM 708 O O . ASP A 1 88 ? -2.532 3.719 -12.518 1.00 95.81 88 ASP A O 1
ATOM 712 N N . TYR A 1 89 ? -1.491 4.815 -14.160 1.00 95.56 89 TYR A N 1
ATOM 713 C CA . TYR A 1 89 ? -1.037 5.918 -13.308 1.00 95.56 89 TYR A CA 1
ATOM 714 C C . TYR A 1 89 ? -2.211 6.802 -12.870 1.00 95.56 89 TYR A C 1
ATOM 716 O O . TYR A 1 89 ? -2.895 7.409 -13.696 1.00 95.56 89 TYR A O 1
ATOM 724 N N . ILE A 1 90 ? -2.412 6.929 -11.556 1.00 94.50 90 ILE A N 1
ATOM 725 C CA . ILE A 1 90 ? -3.538 7.686 -10.985 1.00 94.50 90 ILE A CA 1
ATOM 726 C C . ILE A 1 90 ? -3.126 8.988 -10.292 1.00 94.50 90 ILE A C 1
ATOM 728 O O . ILE A 1 90 ? -3.992 9.815 -10.014 1.00 94.50 90 ILE A O 1
ATOM 732 N N . GLY A 1 91 ? -1.831 9.206 -10.043 1.00 93.19 91 GLY A N 1
ATOM 733 C CA . GLY A 1 91 ? -1.332 10.469 -9.498 1.00 93.19 91 GLY A CA 1
ATOM 734 C C . GLY A 1 91 ? -0.071 10.344 -8.647 1.00 93.19 91 GLY A C 1
ATOM 735 O O . GLY A 1 91 ? 0.468 9.256 -8.446 1.00 93.19 91 GLY A O 1
ATOM 736 N N . THR A 1 92 ? 0.381 11.486 -8.133 1.00 94.56 92 THR A N 1
ATOM 737 C CA . THR A 1 92 ? 1.462 11.580 -7.147 1.00 94.56 92 THR A CA 1
ATOM 738 C C . THR A 1 92 ? 0.864 11.945 -5.794 1.00 94.56 92 THR A C 1
ATOM 740 O O . THR A 1 92 ? 0.103 12.909 -5.706 1.00 94.56 92 THR A O 1
ATOM 743 N N . TYR A 1 93 ? 1.227 11.205 -4.749 1.00 92.94 93 TYR A N 1
ATOM 744 C CA . TYR A 1 93 ? 0.707 11.388 -3.394 1.00 92.94 93 TYR A CA 1
ATOM 745 C C . TYR A 1 93 ? 1.836 11.354 -2.363 1.00 92.94 93 TYR A C 1
ATOM 747 O O . TYR A 1 93 ? 2.922 10.825 -2.615 1.00 92.94 93 TYR A O 1
ATOM 755 N N . THR A 1 94 ? 1.564 11.904 -1.182 1.00 94.94 94 THR A N 1
ATOM 756 C CA . THR A 1 94 ? 2.397 11.672 -0.001 1.00 94.94 94 THR A CA 1
ATOM 757 C C . THR A 1 94 ? 2.158 10.248 0.483 1.00 94.94 94 THR A C 1
ATOM 759 O O . THR A 1 94 ? 1.038 9.906 0.853 1.00 94.94 94 THR A O 1
ATOM 762 N N . PHE A 1 95 ? 3.203 9.430 0.488 1.00 95.19 95 PHE A N 1
ATOM 763 C CA . PHE A 1 95 ? 3.184 8.072 1.005 1.00 95.19 95 PHE A CA 1
ATOM 764 C C . PHE A 1 95 ? 3.920 8.010 2.343 1.00 95.19 95 PHE A C 1
ATOM 766 O O . PHE A 1 95 ? 5.032 8.535 2.480 1.00 95.19 95 PHE A O 1
ATOM 773 N N . TYR A 1 96 ? 3.282 7.373 3.318 1.00 94.19 96 TYR A N 1
ATOM 774 C CA . TYR A 1 96 ? 3.822 7.153 4.653 1.00 94.19 96 TYR A CA 1
ATOM 775 C C . TYR A 1 96 ? 4.363 5.726 4.715 1.00 94.19 96 TYR A C 1
ATOM 777 O O . TYR A 1 96 ? 3.594 4.769 4.686 1.00 94.19 96 TYR A O 1
ATOM 785 N N . ASP A 1 97 ? 5.687 5.611 4.720 1.00 90.62 97 ASP A N 1
ATOM 786 C CA . ASP A 1 97 ? 6.442 4.359 4.721 1.00 90.62 97 ASP A CA 1
ATOM 787 C C . ASP A 1 97 ? 7.159 4.240 6.066 1.00 90.62 97 ASP A C 1
ATOM 789 O O . ASP A 1 97 ? 8.292 4.702 6.227 1.00 90.62 97 ASP A O 1
ATOM 793 N N . GLU A 1 98 ? 6.434 3.731 7.060 1.00 88.19 98 GLU A N 1
ATOM 794 C CA . GLU A 1 98 ? 6.821 3.717 8.470 1.00 88.19 98 GLU A CA 1
ATOM 795 C C . GLU A 1 98 ? 7.227 5.120 8.958 1.00 88.19 98 GLU A C 1
ATOM 797 O O . GLU A 1 98 ? 6.401 6.015 9.130 1.00 88.19 98 GLU A O 1
ATOM 802 N N . MET A 1 99 ? 8.527 5.334 9.154 1.00 84.38 99 MET A N 1
ATOM 803 C CA . MET A 1 99 ? 9.118 6.577 9.652 1.00 84.38 99 MET A CA 1
ATOM 804 C C . MET A 1 99 ? 9.457 7.570 8.537 1.00 84.38 99 MET A C 1
ATOM 806 O O . MET A 1 99 ? 9.961 8.664 8.800 1.00 84.38 99 MET A O 1
ATOM 810 N N . LEU A 1 100 ? 9.260 7.186 7.276 1.00 87.88 100 LEU A N 1
ATOM 811 C CA . LEU A 1 100 ? 9.622 7.984 6.118 1.00 87.88 100 LEU A CA 1
ATOM 812 C C . LEU A 1 100 ? 8.374 8.564 5.461 1.00 87.88 100 LEU A C 1
ATOM 814 O O . LEU A 1 100 ? 7.427 7.861 5.122 1.00 87.88 100 LEU A O 1
ATOM 818 N N . VAL A 1 101 ? 8.419 9.867 5.199 1.00 92.00 101 VAL A N 1
ATOM 819 C CA . VAL A 1 101 ? 7.435 10.549 4.357 1.00 92.00 101 VAL A CA 1
ATOM 820 C C . VAL A 1 101 ? 8.051 10.726 2.979 1.00 92.00 101 VAL A C 1
ATOM 822 O O . VAL A 1 101 ? 9.084 11.385 2.829 1.00 92.00 101 VAL A O 1
ATOM 825 N N . LYS A 1 102 ? 7.444 10.106 1.969 1.00 92.94 102 LYS A N 1
ATOM 826 C CA . LYS A 1 102 ? 7.959 10.080 0.599 1.00 92.94 102 LYS A CA 1
ATOM 827 C C . LYS A 1 102 ? 6.915 10.642 -0.353 1.00 92.94 102 LYS A C 1
ATOM 829 O O . LYS A 1 102 ? 5.732 10.356 -0.227 1.00 92.94 102 LYS A O 1
ATOM 834 N N . GLU A 1 103 ? 7.356 11.408 -1.340 1.00 94.19 103 GLU A N 1
ATOM 835 C CA . GLU A 1 103 ? 6.537 11.623 -2.530 1.00 94.19 103 GLU A CA 1
ATOM 836 C C . GLU A 1 103 ? 6.569 10.338 -3.366 1.00 94.19 103 GLU A C 1
ATOM 838 O O . GLU A 1 103 ? 7.647 9.780 -3.605 1.00 94.19 103 GLU A O 1
ATOM 843 N N . ALA A 1 104 ? 5.401 9.848 -3.777 1.00 95.31 104 ALA A N 1
ATOM 844 C CA . ALA A 1 104 ? 5.288 8.599 -4.513 1.00 95.31 104 ALA A CA 1
ATOM 845 C C . ALA A 1 104 ? 4.334 8.709 -5.703 1.00 95.31 104 ALA A C 1
ATOM 847 O O . ALA A 1 104 ? 3.263 9.309 -5.605 1.00 95.31 104 ALA A O 1
ATOM 848 N N . LYS A 1 105 ? 4.711 8.085 -6.823 1.00 95.44 105 LYS A N 1
ATOM 849 C CA . LYS A 1 105 ? 3.814 7.871 -7.966 1.00 95.44 105 LYS A CA 1
ATOM 850 C C . LYS A 1 105 ? 2.965 6.638 -7.685 1.00 95.44 105 LYS A C 1
ATOM 852 O O . LYS A 1 105 ? 3.507 5.591 -7.336 1.00 95.44 105 LYS A O 1
ATOM 857 N N . VAL A 1 106 ? 1.656 6.763 -7.850 1.00 95.81 106 VAL A N 1
ATOM 858 C CA . VAL A 1 106 ? 0.698 5.702 -7.548 1.00 95.81 106 VAL A CA 1
ATOM 859 C C . VAL A 1 106 ? 0.048 5.215 -8.832 1.00 95.81 106 VAL A C 1
ATOM 861 O O . VAL A 1 106 ? -0.392 6.005 -9.672 1.00 95.81 106 VAL A O 1
ATOM 864 N N . PHE A 1 107 ? -0.010 3.897 -8.960 1.00 95.69 107 PHE A N 1
ATOM 865 C CA . PHE A 1 107 ? -0.654 3.185 -10.049 1.00 95.69 107 PHE A CA 1
ATOM 866 C C . PHE A 1 107 ? -1.754 2.303 -9.475 1.00 95.69 107 PHE A C 1
ATOM 868 O O . PHE A 1 107 ? -1.619 1.802 -8.359 1.00 95.69 107 PHE A O 1
ATOM 875 N N . TYR A 1 108 ? -2.822 2.094 -10.228 1.00 94.81 108 TYR A N 1
ATOM 876 C CA . TYR A 1 108 ? -3.900 1.199 -9.841 1.00 94.81 108 TYR A CA 1
ATOM 877 C C . TYR A 1 108 ? -4.206 0.242 -10.990 1.00 94.81 108 TYR A C 1
ATOM 879 O O . TYR A 1 108 ? -4.625 0.673 -12.061 1.00 94.81 108 TYR A O 1
ATOM 887 N N . ASN A 1 109 ? -3.989 -1.051 -10.762 1.00 92.94 109 ASN A N 1
ATOM 888 C CA . ASN A 1 109 ? -4.224 -2.107 -11.742 1.00 92.94 109 ASN A CA 1
ATOM 889 C C . ASN A 1 109 ? -4.675 -3.382 -11.019 1.00 92.94 109 ASN A C 1
ATOM 891 O O . ASN A 1 109 ? -4.205 -3.653 -9.918 1.00 92.94 109 ASN A O 1
ATOM 895 N N . ASP A 1 110 ? -5.583 -4.145 -11.634 1.00 90.44 110 ASP A N 1
ATOM 896 C CA . ASP A 1 110 ? -6.043 -5.457 -11.143 1.00 90.44 110 ASP A CA 1
ATOM 897 C C . ASP A 1 110 ? -6.390 -5.475 -9.641 1.00 90.44 110 ASP A C 1
ATOM 899 O O . ASP A 1 110 ? -5.887 -6.293 -8.869 1.00 90.44 110 ASP A O 1
ATOM 903 N N . ASN A 1 111 ? -7.237 -4.526 -9.222 1.00 90.75 111 ASN A N 1
ATOM 904 C CA . ASN A 1 111 ? -7.702 -4.413 -7.841 1.00 90.75 111 ASN A CA 1
ATOM 905 C C . ASN A 1 111 ? -6.571 -4.209 -6.807 1.00 90.75 111 ASN A C 1
ATOM 907 O O . ASN A 1 111 ? -6.605 -4.730 -5.691 1.00 90.75 111 ASN A O 1
ATOM 911 N N . ASN A 1 112 ? -5.537 -3.455 -7.186 1.00 92.38 112 ASN A N 1
ATOM 912 C CA . ASN A 1 112 ? -4.415 -3.174 -6.307 1.00 92.38 112 ASN A CA 1
ATOM 913 C C . ASN A 1 112 ? -3.755 -1.826 -6.590 1.00 92.38 112 ASN A C 1
ATOM 915 O O . ASN A 1 112 ? -3.660 -1.375 -7.732 1.00 92.38 112 ASN A O 1
ATOM 919 N N . TYR A 1 113 ? -3.244 -1.221 -5.522 1.00 94.56 113 TYR A N 1
ATOM 920 C CA . TYR A 1 113 ? -2.434 -0.017 -5.573 1.00 94.56 113 TYR A CA 1
ATOM 921 C C . TYR A 1 113 ? -0.955 -0.379 -5.590 1.00 94.56 113 TYR A C 1
ATOM 923 O O . TYR A 1 113 ? -0.481 -1.141 -4.751 1.00 94.56 113 TYR A O 1
ATOM 931 N N . TYR A 1 114 ? -0.211 0.234 -6.503 1.00 94.12 114 TYR A N 1
ATOM 932 C CA . TYR A 1 114 ? 1.238 0.126 -6.583 1.00 94.12 114 TYR A CA 1
ATOM 933 C C . TYR A 1 114 ? 1.876 1.493 -6.366 1.00 94.12 114 TYR A C 1
ATOM 935 O O . TYR A 1 114 ? 1.458 2.485 -6.962 1.00 94.12 114 TYR A O 1
ATOM 943 N N . VAL A 1 115 ? 2.904 1.546 -5.528 1.00 95.25 115 VAL A N 1
ATOM 944 C CA . VAL A 1 115 ? 3.528 2.779 -5.051 1.00 95.25 115 VAL A CA 1
ATOM 945 C C . VAL A 1 115 ? 5.000 2.781 -5.434 1.00 95.25 115 VAL A C 1
ATOM 947 O O . VAL A 1 115 ? 5.780 1.960 -4.947 1.00 95.25 115 VAL A O 1
ATOM 950 N N . LEU A 1 116 ? 5.380 3.714 -6.307 1.00 94.31 116 LEU A N 1
ATOM 951 C CA . LEU A 1 116 ? 6.759 3.956 -6.722 1.00 94.31 116 LEU A CA 1
ATOM 952 C C . LEU A 1 116 ? 7.343 5.127 -5.938 1.00 94.31 116 LEU A C 1
ATOM 954 O O . LEU A 1 116 ? 6.838 6.247 -6.030 1.00 94.31 116 LEU A O 1
ATOM 958 N N . ARG A 1 117 ? 8.450 4.893 -5.237 1.00 93.00 117 ARG A N 1
ATOM 959 C CA . ARG A 1 117 ? 9.128 5.899 -4.412 1.00 93.00 117 ARG A CA 1
ATOM 960 C C . ARG A 1 117 ? 10.644 5.778 -4.488 1.00 93.00 117 ARG A C 1
ATOM 962 O O . ARG A 1 117 ? 11.188 4.729 -4.826 1.00 93.00 117 ARG A O 1
ATOM 969 N N . ASN A 1 118 ? 11.337 6.867 -4.171 1.00 90.81 118 ASN A N 1
ATOM 970 C CA . ASN A 1 118 ? 12.796 6.882 -4.126 1.00 90.81 118 ASN A CA 1
ATOM 971 C C . ASN A 1 118 ? 13.334 6.165 -2.872 1.00 90.81 118 ASN A C 1
ATOM 973 O O . ASN A 1 118 ? 12.906 6.466 -1.750 1.00 90.81 118 ASN A O 1
ATOM 977 N N . ASN A 1 119 ? 14.313 5.277 -3.070 1.00 86.69 119 ASN A N 1
ATOM 978 C CA . ASN A 1 119 ? 15.056 4.630 -1.991 1.00 86.69 119 ASN A CA 1
ATOM 979 C C . ASN A 1 119 ? 16.364 5.374 -1.696 1.00 86.69 119 ASN A C 1
ATOM 981 O O . ASN A 1 119 ? 16.580 5.853 -0.582 1.00 86.69 119 ASN A O 1
ATOM 985 N N . ARG A 1 120 ? 17.220 5.484 -2.719 1.00 84.00 120 ARG A N 1
ATOM 986 C CA . ARG A 1 120 ? 18.545 6.121 -2.687 1.00 84.00 120 ARG A CA 1
ATOM 987 C C . ARG A 1 120 ? 18.788 6.869 -3.997 1.00 84.00 120 ARG A C 1
ATOM 989 O O . ARG A 1 120 ? 17.931 6.877 -4.876 1.00 84.00 120 ARG A O 1
ATOM 996 N N . GLU A 1 121 ? 19.941 7.519 -4.131 1.00 80.81 121 GLU A N 1
ATOM 997 C CA . GLU A 1 121 ? 20.333 8.159 -5.394 1.00 80.81 121 GLU A CA 1
ATOM 998 C C . GLU A 1 121 ? 20.254 7.143 -6.548 1.00 80.81 121 GLU A C 1
ATOM 1000 O O . GLU A 1 121 ? 20.826 6.060 -6.454 1.00 80.81 121 GLU A O 1
ATOM 1005 N N . ASP A 1 122 ? 19.477 7.480 -7.581 1.00 79.06 122 ASP A N 1
ATOM 1006 C CA . ASP A 1 122 ? 19.176 6.657 -8.764 1.00 79.06 122 ASP A CA 1
ATOM 1007 C C . ASP A 1 122 ? 18.519 5.278 -8.509 1.00 79.06 122 ASP A C 1
ATOM 1009 O O . ASP A 1 122 ? 18.346 4.508 -9.455 1.00 79.06 122 ASP A O 1
ATOM 1013 N N . GLU A 1 123 ? 18.102 4.970 -7.272 1.00 85.25 123 GLU A N 1
ATOM 1014 C CA . GLU A 1 123 ? 17.459 3.706 -6.874 1.00 85.25 123 GLU A CA 1
ATOM 1015 C C . GLU A 1 123 ? 16.024 3.932 -6.372 1.00 85.25 123 GLU A C 1
ATOM 1017 O O . GLU A 1 123 ? 15.747 4.800 -5.533 1.00 85.25 123 GLU A O 1
ATOM 1022 N N . TYR A 1 124 ? 15.102 3.101 -6.849 1.00 87.94 124 TYR A N 1
ATOM 1023 C CA . TYR A 1 124 ? 13.671 3.208 -6.602 1.00 87.94 124 TYR A CA 1
ATOM 1024 C C . TYR A 1 124 ? 13.081 1.896 -6.090 1.00 87.94 124 TYR A C 1
ATOM 1026 O O . TYR A 1 124 ? 13.535 0.808 -6.445 1.00 87.94 124 TYR A O 1
ATOM 1034 N N . ILE A 1 125 ? 12.027 2.023 -5.285 1.00 89.25 125 ILE A N 1
ATOM 1035 C CA . ILE A 1 125 ? 11.180 0.923 -4.826 1.00 89.25 125 ILE A CA 1
ATOM 1036 C C . ILE A 1 125 ? 9.827 1.059 -5.504 1.00 89.25 125 ILE A C 1
ATOM 1038 O O . ILE A 1 125 ? 9.197 2.113 -5.407 1.00 89.25 125 ILE A O 1
ATOM 1042 N N . ILE A 1 126 ? 9.361 -0.014 -6.134 1.00 90.00 126 ILE A N 1
ATOM 1043 C CA . ILE A 1 126 ? 7.953 -0.207 -6.476 1.00 90.00 126 ILE A CA 1
ATOM 1044 C C . ILE A 1 126 ? 7.400 -1.324 -5.592 1.00 90.00 126 ILE A C 1
ATOM 1046 O O . ILE A 1 126 ? 7.964 -2.415 -5.539 1.00 90.00 126 ILE A O 1
ATOM 1050 N N . SER A 1 127 ? 6.299 -1.073 -4.894 1.00 90.00 127 SER A N 1
ATOM 1051 C CA . SER A 1 127 ? 5.630 -2.088 -4.075 1.00 90.00 127 SER A CA 1
ATOM 1052 C C . SER A 1 127 ? 4.124 -2.041 -4.257 1.00 90.00 127 SER A C 1
ATOM 1054 O O . SER A 1 127 ? 3.588 -1.016 -4.669 1.00 90.00 127 SER A O 1
ATOM 1056 N N . SER A 1 128 ? 3.430 -3.124 -3.917 1.00 90.75 128 SER A N 1
ATOM 1057 C CA . SER A 1 128 ? 2.013 -3.005 -3.566 1.00 90.75 128 SER A CA 1
ATOM 1058 C C . SER A 1 128 ? 1.854 -2.095 -2.344 1.00 90.75 128 SER A C 1
ATOM 1060 O O . SER A 1 128 ? 2.776 -1.975 -1.531 1.00 90.75 128 SER A O 1
ATOM 1062 N N . SER A 1 129 ? 0.704 -1.439 -2.230 1.00 93.12 129 SER A N 1
ATOM 1063 C CA . SER A 1 129 ? 0.346 -0.616 -1.075 1.00 93.12 129 SER A CA 1
ATOM 1064 C C . SER A 1 129 ? -0.323 -1.493 -0.022 1.00 93.12 129 SER A C 1
ATOM 1066 O O . SER A 1 129 ? -1.459 -1.930 -0.203 1.00 93.12 129 SER A O 1
ATOM 1068 N N . TYR A 1 130 ? 0.401 -1.797 1.050 1.00 92.56 130 TYR A N 1
ATOM 1069 C CA . TYR A 1 130 ? -0.061 -2.677 2.116 1.00 92.56 130 TYR A CA 1
ATOM 1070 C C . TYR A 1 130 ? 0.637 -2.347 3.434 1.00 92.56 130 TYR A C 1
ATOM 1072 O O . TYR A 1 130 ? 1.706 -1.746 3.444 1.00 92.56 130 TYR A O 1
ATOM 1080 N N . SER A 1 131 ? 0.066 -2.835 4.522 1.00 93.69 131 SER A N 1
ATOM 1081 C CA . SER A 1 131 ? 0.676 -2.996 5.834 1.00 93.69 131 SER A CA 1
ATOM 1082 C C . SER A 1 131 ? 0.660 -4.478 6.184 1.00 93.69 131 SER A C 1
ATOM 1084 O O . SER A 1 131 ? 0.042 -5.286 5.484 1.00 93.69 131 SER A O 1
ATOM 1086 N N . TRP A 1 132 ? 1.363 -4.873 7.237 1.00 90.44 132 TRP A N 1
ATOM 1087 C CA . TRP A 1 132 ? 1.400 -6.279 7.629 1.00 90.44 132 TRP A CA 1
ATOM 1088 C C . TRP A 1 132 ? 1.565 -6.459 9.132 1.00 90.44 132 TRP A C 1
ATOM 1090 O O . TRP A 1 132 ? 1.971 -5.540 9.839 1.00 90.44 132 TRP A O 1
ATOM 1100 N N . TYR A 1 133 ? 1.231 -7.653 9.605 1.00 88.81 133 TYR A N 1
ATOM 1101 C CA . TYR A 1 133 ? 1.531 -8.147 10.949 1.00 88.81 133 TYR A CA 1
ATOM 1102 C C . TYR A 1 133 ? 1.572 -9.677 10.928 1.00 88.81 133 TYR A C 1
ATOM 1104 O O . TYR A 1 133 ? 1.183 -10.297 9.936 1.00 88.81 133 TYR A O 1
ATOM 1112 N N . GLN A 1 134 ? 2.051 -10.297 11.997 1.00 84.19 134 GLN A N 1
ATOM 1113 C CA . GLN A 1 134 ? 2.125 -11.738 12.150 1.00 84.19 134 GLN A CA 1
ATOM 1114 C C . GLN A 1 134 ? 0.953 -12.245 12.970 1.00 84.19 134 GLN A C 1
ATOM 1116 O O . GLN A 1 134 ? 0.711 -11.830 14.102 1.00 84.19 134 GLN A O 1
ATOM 1121 N N . MET A 1 135 ? 0.288 -13.241 12.403 1.00 77.94 135 MET A N 1
ATOM 1122 C CA . MET A 1 135 ? -0.664 -14.098 13.083 1.00 77.94 135 MET A CA 1
ATOM 1123 C C . MET A 1 135 ? -0.045 -15.500 13.116 1.00 77.94 135 MET A C 1
ATOM 1125 O O . MET A 1 135 ? 0.253 -16.058 12.065 1.00 77.94 135 MET A O 1
ATOM 1129 N N . PHE A 1 136 ? 0.212 -16.067 14.300 1.00 69.31 136 PHE A N 1
ATOM 1130 C CA . PHE A 1 136 ? 0.853 -17.389 14.461 1.00 69.31 136 PHE A CA 1
ATOM 1131 C C . PHE A 1 136 ? 2.244 -17.564 13.825 1.00 69.31 136 PHE A C 1
ATOM 1133 O O . PHE A 1 136 ? 2.625 -18.668 13.433 1.00 69.31 136 PHE A O 1
ATOM 1140 N N . GLY A 1 137 ? 3.027 -16.490 13.716 1.00 74.50 137 GLY A N 1
ATOM 1141 C CA . GLY A 1 137 ? 4.311 -16.528 13.006 1.00 74.50 137 GLY A CA 1
ATOM 1142 C C . GLY A 1 137 ? 4.173 -16.567 11.479 1.00 74.50 137 GLY A C 1
ATOM 1143 O O . GLY A 1 137 ? 5.180 -16.699 10.784 1.00 74.50 137 GLY A O 1
ATOM 1144 N N . THR A 1 138 ? 2.954 -16.406 10.962 1.00 81.75 138 THR A N 1
ATOM 1145 C CA . THR A 1 138 ? 2.661 -16.231 9.542 1.00 81.75 138 THR A CA 1
ATOM 1146 C C . THR A 1 138 ? 2.366 -14.760 9.260 1.00 81.75 138 THR A C 1
ATOM 1148 O O . THR A 1 138 ? 1.589 -14.123 9.968 1.00 81.75 138 THR A O 1
ATOM 1151 N N . ILE A 1 139 ? 2.992 -14.204 8.221 1.00 86.44 139 ILE A N 1
ATOM 1152 C CA . ILE A 1 139 ? 2.797 -12.805 7.823 1.00 86.44 139 ILE A CA 1
ATOM 1153 C C . ILE A 1 139 ? 1.458 -12.664 7.098 1.00 86.44 139 ILE A C 1
ATOM 1155 O O . ILE A 1 139 ? 1.229 -13.318 6.076 1.00 86.44 139 ILE A O 1
ATOM 1159 N N . ILE A 1 140 ? 0.622 -11.761 7.603 1.00 89.06 140 ILE A N 1
ATOM 1160 C CA . ILE A 1 140 ? -0.636 -11.353 6.994 1.00 89.06 140 ILE A CA 1
ATOM 1161 C C . ILE A 1 140 ? -0.468 -9.968 6.379 1.00 89.06 140 ILE A C 1
ATOM 1163 O O . ILE A 1 140 ? -0.123 -9.007 7.065 1.00 89.06 140 ILE A O 1
ATOM 1167 N N . TYR A 1 141 ? -0.725 -9.869 5.078 1.00 91.31 141 TYR A N 1
ATOM 1168 C CA . TYR A 1 141 ? -0.702 -8.612 4.333 1.00 91.31 141 TYR A CA 1
ATOM 1169 C C . TYR A 1 141 ? -2.100 -8.003 4.284 1.00 91.31 141 TYR A C 1
ATOM 1171 O O . TYR A 1 141 ? -3.057 -8.704 3.973 1.00 91.31 141 TYR A O 1
ATOM 1179 N N . VAL A 1 142 ? -2.218 -6.705 4.553 1.00 93.62 142 VAL A N 1
ATOM 1180 C CA . VAL A 1 142 ? -3.485 -5.959 4.549 1.00 93.62 142 VAL A CA 1
ATOM 1181 C C . VAL A 1 142 ? -3.336 -4.762 3.610 1.00 93.62 142 VAL A C 1
ATOM 1183 O O . VAL A 1 142 ? -2.396 -3.988 3.789 1.00 93.62 142 VAL A O 1
ATOM 1186 N N . PRO A 1 143 ? -4.206 -4.575 2.606 1.00 94.06 143 PRO A N 1
ATOM 1187 C CA . PRO A 1 143 ? -4.089 -3.456 1.679 1.00 94.06 143 PRO A CA 1
ATOM 1188 C C . PRO A 1 143 ? -4.364 -2.132 2.401 1.00 94.06 143 PRO A C 1
ATOM 1190 O O . PRO A 1 143 ? -5.410 -1.964 3.017 1.00 94.06 143 PRO A O 1
ATOM 1193 N N . THR A 1 144 ? -3.442 -1.175 2.314 1.00 95.88 144 THR A N 1
ATOM 1194 C CA . THR A 1 144 ? -3.520 0.120 3.018 1.00 95.88 144 THR A CA 1
ATOM 1195 C C . THR A 1 144 ? -2.833 1.225 2.202 1.00 95.88 144 THR A C 1
ATOM 1197 O O . THR A 1 144 ? -1.904 0.937 1.448 1.00 95.88 144 THR A O 1
ATOM 1200 N N . PRO A 1 145 ? -3.220 2.510 2.343 1.00 95.44 145 PRO A N 1
ATOM 1201 C CA . PRO A 1 145 ? -2.632 3.654 1.624 1.00 95.44 145 PRO A CA 1
ATOM 1202 C C . PRO A 1 145 ? -1.311 4.149 2.240 1.00 95.44 145 PRO A C 1
ATOM 1204 O O . PRO A 1 145 ? -0.765 5.176 1.841 1.00 95.44 145 PRO A O 1
ATOM 1207 N N . PHE A 1 146 ? -0.819 3.428 3.237 1.00 95.38 146 PHE A N 1
ATOM 1208 C CA . PHE A 1 146 ? 0.427 3.618 3.964 1.00 95.38 146 PHE A CA 1
ATOM 1209 C C . PHE A 1 146 ? 1.049 2.243 4.187 1.00 95.38 146 PHE A C 1
ATOM 1211 O O . PHE A 1 146 ? 0.376 1.231 3.999 1.00 95.38 146 PHE A O 1
ATOM 1218 N N . TYR A 1 147 ? 2.297 2.209 4.629 1.00 93.19 147 TYR A N 1
ATOM 1219 C CA . TYR A 1 147 ? 2.974 0.981 5.020 1.00 93.19 147 TYR A CA 1
ATOM 1220 C C . TYR A 1 147 ? 3.440 1.092 6.475 1.00 93.19 147 TYR A C 1
ATOM 1222 O O . TYR A 1 147 ? 4.209 1.986 6.823 1.00 93.19 147 TYR A O 1
ATOM 1230 N N . PHE A 1 148 ? 2.948 0.183 7.316 1.00 92.94 148 PHE A N 1
ATOM 1231 C CA . PHE A 1 148 ? 3.406 -0.050 8.685 1.00 92.94 148 PHE A CA 1
ATOM 1232 C C . PHE A 1 148 ? 3.502 -1.554 8.952 1.00 92.94 148 PHE A C 1
ATOM 1234 O O . PHE A 1 148 ? 2.667 -2.335 8.484 1.00 92.94 148 PHE A O 1
ATOM 1241 N N . SER A 1 149 ? 4.492 -1.943 9.755 1.00 91.69 149 SER A N 1
ATOM 1242 C CA . SER A 1 149 ? 4.478 -3.221 10.460 1.00 91.69 149 SER A CA 1
ATOM 1243 C C . SER A 1 149 ? 3.719 -3.054 11.775 1.00 91.69 149 SER A C 1
ATOM 1245 O O . SER A 1 149 ? 4.149 -2.306 12.650 1.00 91.69 149 SER A O 1
ATOM 1247 N N . PHE A 1 150 ? 2.593 -3.746 11.930 1.00 90.06 150 PHE A N 1
ATOM 1248 C CA . PHE A 1 150 ? 1.803 -3.736 13.165 1.00 90.06 150 PHE A CA 1
ATOM 1249 C C . PHE A 1 150 ? 2.242 -4.821 14.166 1.00 90.06 150 PHE A C 1
ATOM 1251 O O . PHE A 1 150 ? 1.492 -5.161 15.077 1.00 90.06 150 PHE A O 1
ATOM 1258 N N . GLU A 1 151 ? 3.462 -5.352 14.031 1.00 86.81 151 GLU A N 1
ATOM 1259 C CA . GLU A 1 151 ? 4.089 -6.152 15.089 1.00 86.81 151 GLU A CA 1
ATOM 1260 C C . GLU A 1 151 ? 4.215 -5.340 16.382 1.00 86.81 151 GLU A C 1
ATOM 1262 O O . GLU A 1 151 ? 4.653 -4.187 16.314 1.00 86.81 151 GLU A O 1
ATOM 1267 N N . PRO A 1 152 ? 3.964 -5.928 17.566 1.00 83.88 152 PRO A N 1
ATOM 1268 C CA . PRO A 1 152 ? 4.131 -5.229 18.839 1.00 83.88 152 PRO A CA 1
ATOM 1269 C C . PRO A 1 152 ? 5.508 -4.570 18.993 1.00 83.88 152 PRO A C 1
ATOM 1271 O O . PRO A 1 152 ? 5.594 -3.415 19.391 1.00 83.88 152 PRO A O 1
ATOM 1274 N N . GLU A 1 153 ? 6.581 -5.264 18.600 1.00 86.81 153 GLU A N 1
ATOM 1275 C CA . GLU A 1 153 ? 7.949 -4.731 18.673 1.00 86.81 153 GLU A CA 1
ATOM 1276 C C . GLU A 1 153 ? 8.178 -3.553 17.708 1.00 86.81 153 GLU A C 1
ATOM 1278 O O . GLU A 1 153 ? 8.917 -2.623 18.032 1.00 86.81 153 GLU A O 1
ATOM 1283 N N . CYS A 1 154 ? 7.540 -3.566 16.532 1.00 88.50 154 CYS A N 1
ATOM 1284 C CA . CYS A 1 154 ? 7.626 -2.470 15.565 1.00 88.50 154 CYS A CA 1
ATOM 1285 C C . CYS A 1 154 ? 6.826 -1.255 16.036 1.00 88.50 154 CYS A C 1
ATOM 1287 O O . CYS A 1 154 ? 7.348 -0.142 16.010 1.00 88.50 154 CYS A O 1
ATOM 1289 N N . VAL A 1 155 ? 5.598 -1.471 16.516 1.00 87.00 155 VAL A N 1
ATOM 1290 C CA . VAL A 1 155 ? 4.758 -0.417 17.097 1.00 87.00 155 VAL A CA 1
ATOM 1291 C C . VAL A 1 155 ? 5.470 0.223 18.287 1.00 87.00 155 VAL A C 1
ATOM 1293 O O . VAL A 1 155 ? 5.614 1.442 18.322 1.00 87.00 155 VAL A O 1
ATOM 1296 N N . ASP A 1 156 ? 6.011 -0.581 19.207 1.00 85.94 156 ASP A N 1
ATOM 1297 C CA . ASP A 1 156 ? 6.784 -0.078 20.343 1.00 85.94 156 ASP A CA 1
ATOM 1298 C C . ASP A 1 156 ? 7.984 0.766 19.890 1.00 85.94 156 ASP A C 1
ATOM 1300 O O . ASP A 1 156 ? 8.253 1.809 20.492 1.00 85.94 156 ASP A O 1
ATOM 1304 N N . ALA A 1 157 ? 8.687 0.358 18.828 1.00 87.88 157 ALA A N 1
ATOM 1305 C CA . ALA A 1 157 ? 9.792 1.133 18.276 1.00 87.88 157 ALA A CA 1
ATOM 1306 C C . ALA A 1 157 ? 9.314 2.482 17.714 1.00 87.88 157 ALA A C 1
ATOM 1308 O O . ALA A 1 157 ? 9.876 3.518 18.073 1.00 87.88 157 ALA A O 1
ATOM 1309 N N . TYR A 1 158 ? 8.261 2.501 16.886 1.00 87.88 158 TYR A N 1
ATOM 1310 C CA . TYR A 1 158 ? 7.700 3.737 16.320 1.00 87.88 158 TYR A CA 1
ATOM 1311 C C . TYR A 1 158 ? 7.326 4.743 17.415 1.00 87.88 158 TYR A C 1
ATOM 1313 O O . TYR A 1 158 ? 7.690 5.917 17.330 1.00 87.88 158 TYR A O 1
ATOM 1321 N N . GLU A 1 159 ? 6.666 4.254 18.462 1.00 81.88 159 GLU A N 1
ATOM 1322 C CA . GLU A 1 159 ? 6.069 5.054 19.528 1.00 81.88 159 GLU A CA 1
ATOM 1323 C C . GLU A 1 159 ? 7.085 5.536 20.579 1.00 81.88 159 GLU A C 1
ATOM 1325 O O . GLU A 1 159 ? 6.953 6.640 21.116 1.00 81.88 159 GLU A O 1
ATOM 1330 N N . ASN A 1 160 ? 8.118 4.737 20.875 1.00 81.50 160 ASN A N 1
ATOM 1331 C CA . ASN A 1 160 ? 9.067 5.037 21.954 1.00 81.50 160 ASN A CA 1
ATOM 1332 C C . ASN A 1 160 ? 10.443 5.513 21.474 1.00 81.50 160 ASN A C 1
ATOM 1334 O O . ASN A 1 160 ? 11.115 6.246 22.204 1.00 81.50 160 ASN A O 1
ATOM 1338 N N . GLU A 1 161 ? 10.888 5.100 20.286 1.00 81.62 161 GLU A N 1
ATOM 1339 C CA . GLU A 1 161 ? 12.232 5.420 19.785 1.00 81.62 161 GLU A CA 1
ATOM 1340 C C . GLU A 1 161 ? 12.236 6.564 18.768 1.00 81.62 161 GLU A C 1
ATOM 1342 O O . GLU A 1 161 ? 13.238 7.278 18.664 1.00 81.62 161 GLU A O 1
ATOM 1347 N N . TYR A 1 162 ? 11.125 6.772 18.052 1.00 77.69 162 TYR A N 1
ATOM 1348 C CA . TYR A 1 162 ? 11.057 7.723 16.942 1.00 77.69 162 TYR A CA 1
ATOM 1349 C C . TYR A 1 162 ? 10.164 8.927 17.229 1.00 77.69 162 TYR A C 1
ATOM 1351 O O . TYR A 1 162 ? 10.667 10.004 17.558 1.00 77.69 162 TYR A O 1
ATOM 1359 N N . GLU A 1 163 ? 8.851 8.772 17.082 1.00 82.06 163 GLU A N 1
ATOM 1360 C CA . GLU A 1 163 ? 7.891 9.856 17.254 1.00 82.06 163 GLU A CA 1
ATOM 1361 C C . GLU A 1 163 ? 6.668 9.324 18.009 1.00 82.06 163 GLU A C 1
ATOM 1363 O O . GLU A 1 163 ? 5.974 8.441 17.506 1.00 82.06 163 GLU A O 1
ATOM 1368 N N . PRO A 1 164 ? 6.377 9.851 19.211 1.00 83.44 164 PRO A N 1
ATOM 1369 C CA . PRO A 1 164 ? 5.209 9.422 19.962 1.00 83.44 164 PRO A CA 1
ATOM 1370 C C . PRO A 1 164 ? 3.923 9.637 19.165 1.00 83.44 164 PRO A C 1
ATOM 1372 O O . PRO A 1 164 ? 3.646 10.745 18.703 1.00 83.44 164 PRO A O 1
ATOM 1375 N N . ASN A 1 165 ? 3.089 8.610 19.117 1.00 85.50 165 ASN A N 1
ATOM 1376 C CA . ASN A 1 165 ? 1.835 8.504 18.380 1.00 85.50 165 ASN A CA 1
ATOM 1377 C C . ASN A 1 165 ? 2.001 8.555 16.858 1.00 85.50 165 ASN A C 1
ATOM 1379 O O . ASN A 1 165 ? 1.070 8.983 16.177 1.00 85.50 165 ASN A O 1
ATOM 1383 N N . LEU A 1 166 ? 3.153 8.155 16.304 1.00 90.88 166 LEU A N 1
ATOM 1384 C CA . LEU A 1 166 ? 3.403 8.197 14.860 1.00 90.88 166 LEU A CA 1
ATOM 1385 C C . LEU A 1 166 ? 2.320 7.456 14.073 1.00 90.88 166 LEU A C 1
ATOM 1387 O O . LEU A 1 166 ? 1.785 7.999 13.103 1.00 90.88 166 LEU A O 1
ATOM 1391 N N . VAL A 1 167 ? 1.985 6.232 14.490 1.00 92.19 167 VAL A N 1
ATOM 1392 C CA . VAL A 1 167 ? 1.015 5.410 13.757 1.00 92.19 167 VAL A CA 1
ATOM 1393 C C . VAL A 1 167 ? -0.367 6.052 13.830 1.00 92.19 167 VAL A C 1
ATOM 1395 O O . VAL A 1 167 ? -1.041 6.217 12.814 1.00 92.19 167 VAL A O 1
ATOM 1398 N N . MET A 1 168 ? -0.752 6.508 15.021 1.00 91.94 168 MET A N 1
ATOM 1399 C CA . MET A 1 168 ? -2.027 7.183 15.253 1.00 91.94 168 MET A CA 1
ATOM 1400 C C . MET A 1 168 ? -2.152 8.488 14.466 1.00 91.94 168 MET A C 1
ATOM 1402 O O . MET A 1 168 ? -3.192 8.763 13.869 1.00 91.94 168 MET A O 1
ATOM 1406 N N . ASP A 1 169 ? -1.088 9.284 14.429 1.00 93.00 169 ASP A N 1
ATOM 1407 C CA . ASP A 1 169 ? -1.055 10.541 13.695 1.00 93.00 169 ASP A CA 1
ATOM 1408 C C . ASP A 1 169 ? -1.177 10.313 12.185 1.00 93.00 169 ASP A C 1
ATOM 1410 O O . ASP A 1 169 ? -1.940 11.005 11.510 1.00 93.00 169 ASP A O 1
ATOM 1414 N N . VAL A 1 170 ? -0.485 9.309 11.641 1.00 94.44 170 VAL A N 1
ATOM 1415 C CA . VAL A 1 170 ? -0.613 8.966 10.220 1.00 94.44 170 VAL A CA 1
ATOM 1416 C C . VAL A 1 170 ? -2.016 8.458 9.894 1.00 94.44 170 VAL A C 1
ATOM 1418 O O . VAL A 1 170 ? -2.660 9.004 8.997 1.00 94.44 170 VAL A O 1
ATOM 1421 N N . VAL A 1 171 ? -2.500 7.451 10.621 1.00 95.19 171 VAL A N 1
ATOM 1422 C CA . VAL A 1 171 ? -3.740 6.741 10.276 1.00 95.19 171 VAL A CA 1
ATOM 1423 C C . VAL A 1 171 ? -4.990 7.588 10.521 1.00 95.19 171 VAL A C 1
ATOM 1425 O O . VAL A 1 171 ? -5.920 7.509 9.720 1.00 95.19 171 VAL A O 1
ATOM 1428 N N . PHE A 1 172 ? -5.019 8.408 11.580 1.00 95.81 172 PHE A N 1
ATOM 1429 C CA . PHE A 1 172 ? -6.229 9.135 11.988 1.00 95.81 172 PHE A CA 1
ATOM 1430 C C . PHE A 1 172 ? -6.178 10.653 11.764 1.00 95.81 172 PHE A C 1
ATOM 1432 O O . PHE A 1 172 ? -7.232 11.255 11.548 1.00 95.81 172 PHE A O 1
ATOM 1439 N N . ASN A 1 173 ? -4.996 11.290 11.782 1.00 94.38 173 ASN A N 1
ATOM 1440 C CA . ASN A 1 173 ? -4.892 12.749 11.605 1.00 94.38 173 ASN A CA 1
ATOM 1441 C C . ASN A 1 173 ? -4.467 13.159 10.190 1.00 94.38 173 ASN A C 1
ATOM 1443 O O . ASN A 1 173 ? -4.990 14.139 9.654 1.00 94.38 173 ASN A O 1
ATOM 1447 N N . LYS A 1 174 ? -3.499 12.455 9.593 1.00 95.38 174 LYS A N 1
ATOM 1448 C CA . LYS A 1 174 ? -2.967 12.773 8.256 1.00 95.38 174 LYS A CA 1
ATOM 1449 C C . LYS A 1 174 ? -3.795 12.149 7.138 1.00 95.38 174 LYS A C 1
ATOM 1451 O O . LYS A 1 174 ? -3.927 12.760 6.081 1.00 95.38 174 LYS A O 1
ATOM 1456 N N . ILE A 1 175 ? -4.355 10.967 7.377 1.00 96.50 175 ILE A N 1
ATOM 1457 C CA . ILE A 1 175 ? -5.256 10.274 6.457 1.00 96.50 175 ILE A CA 1
ATOM 1458 C C . ILE A 1 175 ? -6.648 10.337 7.060 1.00 96.50 175 ILE A C 1
ATOM 1460 O O . ILE A 1 175 ? -6.903 9.775 8.119 1.00 96.50 175 ILE A O 1
ATOM 1464 N N . SER A 1 176 ? -7.560 11.057 6.416 1.00 96.25 176 SER A N 1
ATOM 1465 C CA . SER A 1 176 ? -8.922 11.164 6.927 1.00 96.25 176 SER A CA 1
ATOM 1466 C C . SER A 1 176 ? -9.716 9.886 6.655 1.00 96.25 176 SER A C 1
ATOM 1468 O O . SER A 1 176 ? -9.429 9.137 5.720 1.00 96.25 176 SER A O 1
ATOM 1470 N N . PHE A 1 177 ? -10.811 9.687 7.396 1.00 97.81 177 PHE A N 1
ATOM 1471 C CA . PHE A 1 177 ? -11.777 8.626 7.090 1.00 97.81 177 PHE A CA 1
ATOM 1472 C C . PHE A 1 177 ? -12.257 8.695 5.629 1.00 97.81 177 PHE A C 1
ATOM 1474 O O . PHE A 1 177 ? -12.466 7.668 4.995 1.00 97.81 177 PHE A O 1
ATOM 1481 N N . SER A 1 178 ? -12.404 9.901 5.063 1.00 97.31 178 SER A N 1
ATOM 1482 C CA . SER A 1 178 ? -12.800 10.066 3.659 1.00 97.31 178 SER A CA 1
ATOM 1483 C C . SER A 1 178 ? -11.732 9.568 2.687 1.00 97.31 178 SER A C 1
ATOM 1485 O O . SER A 1 178 ? -12.088 8.944 1.692 1.00 97.31 178 SER A O 1
ATOM 1487 N N . ASP A 1 179 ? -10.454 9.820 2.976 1.00 96.31 179 ASP A N 1
ATOM 1488 C CA . ASP A 1 179 ? -9.339 9.369 2.135 1.00 96.31 179 ASP A CA 1
ATOM 1489 C C . ASP A 1 179 ? -9.232 7.841 2.172 1.00 96.31 179 ASP A C 1
ATOM 1491 O O . ASP A 1 179 ? -9.083 7.188 1.139 1.00 96.31 179 ASP A O 1
ATOM 1495 N N . MET A 1 180 ? -9.406 7.257 3.361 1.00 96.88 180 MET A N 1
ATOM 1496 C CA . MET A 1 180 ? -9.398 5.811 3.550 1.00 96.88 180 MET A CA 1
ATOM 1497 C C . MET A 1 180 ? -10.580 5.138 2.831 1.00 96.88 180 MET A C 1
ATOM 1499 O O . MET A 1 180 ? -10.411 4.124 2.155 1.00 96.88 180 MET A O 1
ATOM 1503 N N . LYS A 1 181 ? -11.776 5.742 2.875 1.00 97.06 181 LYS A N 1
ATOM 1504 C CA . LYS A 1 181 ? -12.911 5.287 2.057 1.00 97.06 181 LYS A CA 1
ATOM 1505 C C . LYS A 1 181 ? -12.628 5.390 0.563 1.00 97.06 181 LYS A C 1
ATOM 1507 O O . LYS A 1 181 ? -12.989 4.472 -0.163 1.00 97.06 181 LYS A O 1
ATOM 1512 N N . GLU A 1 182 ? -12.024 6.482 0.086 1.00 95.75 182 GLU A N 1
ATOM 1513 C CA . GLU A 1 182 ? -11.697 6.617 -1.338 1.00 95.75 182 GLU A CA 1
ATOM 1514 C C . GLU A 1 182 ? -10.749 5.500 -1.784 1.00 95.75 182 GLU A C 1
ATOM 1516 O O . GLU A 1 182 ? -11.006 4.874 -2.813 1.00 95.75 182 GLU A O 1
ATOM 1521 N N . PHE A 1 183 ? -9.715 5.208 -0.991 1.00 96.06 183 PHE A N 1
ATOM 1522 C CA . PHE A 1 183 ? -8.792 4.106 -1.253 1.00 96.06 183 PHE A CA 1
ATOM 1523 C C . PHE A 1 183 ? -9.532 2.768 -1.403 1.00 96.06 183 PHE A C 1
ATOM 1525 O O . PHE A 1 183 ? -9.450 2.130 -2.453 1.00 96.06 183 PHE A O 1
ATOM 1532 N N . TYR A 1 184 ? -10.329 2.371 -0.406 1.00 96.75 184 TYR A N 1
ATOM 1533 C CA . TYR A 1 184 ? -11.041 1.091 -0.471 1.00 96.75 184 TYR A CA 1
ATOM 1534 C C . TYR A 1 184 ? -12.163 1.078 -1.511 1.00 96.75 184 TYR A C 1
ATOM 1536 O O . TYR A 1 184 ? -12.418 0.039 -2.102 1.00 96.75 184 TYR A O 1
ATOM 1544 N N . SER A 1 185 ? -12.784 2.217 -1.832 1.00 93.06 185 SER A N 1
ATOM 1545 C CA . SER A 1 185 ? -13.850 2.281 -2.845 1.00 93.06 185 SER A CA 1
ATOM 1546 C C . SER A 1 185 ? -13.398 1.891 -4.253 1.00 93.06 185 SER A C 1
ATOM 1548 O O . SER A 1 185 ? -14.233 1.560 -5.094 1.00 93.06 185 SER A O 1
ATOM 1550 N N . ARG A 1 186 ? -12.086 1.939 -4.528 1.00 92.69 186 ARG A N 1
ATOM 1551 C CA . ARG A 1 186 ? -11.536 1.431 -5.786 1.00 92.69 186 ARG A CA 1
ATOM 1552 C C . ARG A 1 186 ? -11.313 -0.068 -5.743 1.00 92.69 186 ARG A C 1
ATOM 1554 O O . ARG A 1 186 ? -11.135 -0.649 -6.801 1.00 92.69 186 ARG A O 1
ATOM 1561 N N . MET A 1 187 ? -11.292 -0.689 -4.572 1.00 92.81 187 MET A N 1
ATOM 1562 C CA . MET A 1 187 ? -11.073 -2.120 -4.446 1.00 92.81 187 MET A CA 1
ATOM 1563 C C . MET A 1 187 ? -12.371 -2.9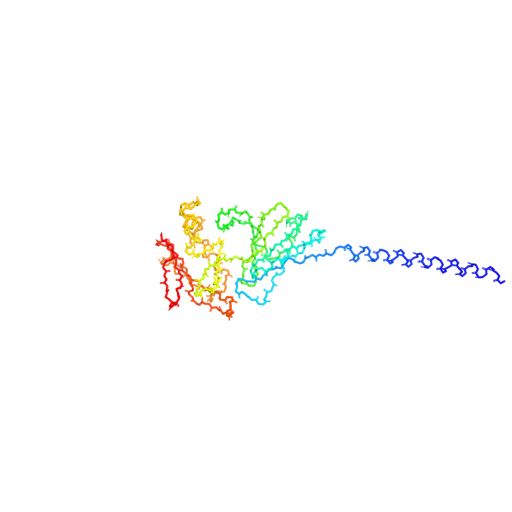18 -4.626 1.00 92.81 187 MET A C 1
ATOM 1565 O O . MET A 1 187 ? -13.470 -2.372 -4.510 1.00 92.81 187 MET A O 1
ATOM 1569 N N . ASP A 1 188 ? -12.258 -4.220 -4.895 1.00 93.62 188 ASP A N 1
ATOM 1570 C CA . ASP A 1 188 ? -13.425 -5.107 -4.915 1.00 93.62 188 ASP A CA 1
ATOM 1571 C C . ASP A 1 188 ? -14.109 -5.114 -3.541 1.00 93.62 188 ASP A C 1
ATOM 1573 O O . ASP A 1 188 ? -13.472 -5.378 -2.520 1.00 93.62 188 ASP A O 1
ATOM 1577 N N . GLU A 1 189 ? -15.432 -4.923 -3.533 1.00 93.62 189 GLU A N 1
ATOM 1578 C CA . GLU A 1 189 ? -16.268 -4.843 -2.320 1.00 93.62 189 GLU A CA 1
ATOM 1579 C C . GLU A 1 189 ? -16.177 -6.074 -1.408 1.00 93.62 189 GLU A C 1
ATOM 1581 O O . GLU A 1 189 ? -16.571 -6.009 -0.250 1.00 93.62 189 GLU A O 1
ATOM 1586 N N . LYS A 1 190 ? -15.674 -7.208 -1.910 1.00 93.81 190 LYS A N 1
ATOM 1587 C CA . LYS A 1 190 ? -15.493 -8.413 -1.093 1.00 93.81 190 LYS A CA 1
ATOM 1588 C C . LYS A 1 190 ? -14.393 -8.272 -0.039 1.00 93.81 190 LYS A C 1
ATOM 1590 O O . LYS A 1 190 ? -14.434 -9.028 0.912 1.00 93.81 190 LYS A O 1
ATOM 1595 N N . TYR A 1 191 ? -13.439 -7.355 -0.226 1.00 93.94 191 TYR A N 1
ATOM 1596 C CA . TYR A 1 191 ? -12.254 -7.235 0.628 1.00 93.94 191 TYR A CA 1
ATOM 1597 C C . TYR A 1 191 ? -12.404 -6.224 1.765 1.00 93.94 191 TYR A C 1
ATOM 1599 O O . TYR A 1 191 ? -11.465 -6.039 2.536 1.00 93.94 191 TYR A O 1
ATOM 1607 N N . TYR A 1 192 ? -13.529 -5.511 1.847 1.00 96.44 192 TYR A N 1
ATOM 1608 C CA . TYR A 1 192 ? -13.716 -4.499 2.876 1.00 96.44 192 TYR A CA 1
ATOM 1609 C C . TYR A 1 192 ? -15.182 -4.295 3.253 1.00 96.44 192 TYR A C 1
ATOM 1611 O O . TYR A 1 192 ? -16.105 -4.494 2.466 1.00 96.44 192 TYR A O 1
ATOM 1619 N N . HIS A 1 193 ? -15.386 -3.775 4.458 1.00 97.12 193 HIS A N 1
ATOM 1620 C CA . HIS A 1 193 ? -16.666 -3.298 4.948 1.00 97.12 193 HIS A CA 1
ATOM 1621 C C . HIS A 1 193 ? -16.509 -1.899 5.551 1.00 97.12 193 HIS A C 1
ATOM 1623 O O . HIS A 1 193 ? -15.672 -1.689 6.424 1.00 97.12 193 HIS A O 1
ATOM 1629 N N . ILE A 1 194 ? -17.323 -0.936 5.107 1.00 97.94 194 ILE A N 1
ATOM 1630 C CA . ILE A 1 194 ? -17.335 0.437 5.636 1.00 97.94 194 ILE A CA 1
ATOM 1631 C C . ILE A 1 194 ? -18.646 0.678 6.389 1.00 97.94 194 ILE A C 1
ATOM 1633 O O . ILE A 1 194 ? -19.723 0.659 5.788 1.00 97.94 194 ILE A O 1
ATOM 1637 N N . ASP A 1 195 ? -18.553 1.003 7.678 1.00 97.81 195 ASP A N 1
ATOM 1638 C CA . ASP A 1 195 ? -19.672 1.517 8.473 1.00 97.81 195 ASP A CA 1
ATOM 1639 C C . ASP A 1 195 ? -19.521 3.034 8.635 1.00 97.81 195 ASP A C 1
ATOM 1641 O O . ASP A 1 195 ? -18.764 3.533 9.469 1.00 97.81 195 ASP A O 1
ATOM 1645 N N . GLU A 1 196 ? -20.270 3.801 7.839 1.00 97.06 196 GLU A N 1
ATOM 1646 C CA . GLU A 1 196 ? -20.225 5.266 7.910 1.00 97.06 196 GLU A CA 1
ATOM 1647 C C . GLU A 1 196 ? -20.782 5.837 9.222 1.00 97.06 196 GLU A C 1
ATOM 1649 O O . GLU A 1 196 ? -20.408 6.943 9.615 1.00 97.06 196 GLU A O 1
ATOM 1654 N N . THR A 1 197 ? -21.677 5.112 9.899 1.00 97.06 197 THR A N 1
ATOM 1655 C CA . THR A 1 197 ? -22.309 5.584 11.141 1.00 97.06 197 THR A CA 1
ATOM 1656 C C . THR A 1 197 ? -21.329 5.503 12.303 1.00 97.06 197 THR A C 1
ATOM 1658 O O . THR A 1 197 ? -21.260 6.421 13.127 1.00 97.06 197 THR A O 1
ATOM 1661 N N . ASN A 1 198 ? -20.571 4.410 12.368 1.00 97.50 198 ASN A N 1
ATOM 1662 C CA . ASN A 1 198 ? -19.555 4.201 13.393 1.00 97.50 198 ASN A CA 1
ATOM 1663 C C . ASN A 1 198 ? -18.162 4.688 12.974 1.00 97.50 198 ASN A C 1
ATOM 1665 O O . ASN A 1 198 ? -17.300 4.800 13.837 1.00 97.50 198 ASN A O 1
ATOM 1669 N N . GLN A 1 199 ? -17.982 5.066 11.704 1.00 98.06 199 GLN A N 1
ATOM 1670 C CA . GLN A 1 199 ? -16.704 5.453 11.099 1.00 98.06 199 GLN A CA 1
ATOM 1671 C C . GLN A 1 199 ? -15.648 4.350 11.208 1.00 98.06 199 GLN A C 1
ATOM 1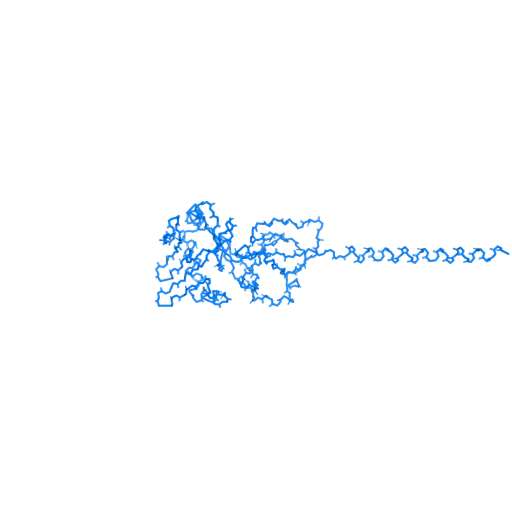673 O O . GLN A 1 199 ? -14.490 4.606 11.536 1.00 98.06 199 GLN A O 1
ATOM 1678 N N . THR A 1 200 ? -16.058 3.114 10.931 1.00 98.12 200 THR A N 1
ATOM 1679 C CA . THR A 1 200 ? -15.163 1.957 10.942 1.00 98.12 200 THR A CA 1
ATOM 1680 C C . THR A 1 200 ? -14.949 1.426 9.535 1.00 98.12 200 THR A C 1
ATOM 1682 O O . THR A 1 200 ? -15.850 1.481 8.691 1.00 98.12 200 THR A O 1
ATOM 1685 N N . ILE A 1 201 ? -13.750 0.906 9.287 1.00 98.25 201 ILE A N 1
ATOM 1686 C CA . ILE A 1 201 ? -13.429 0.162 8.074 1.00 98.25 201 ILE A CA 1
ATOM 1687 C C . ILE A 1 201 ? -12.782 -1.149 8.478 1.00 98.25 201 ILE A C 1
ATOM 1689 O O . ILE A 1 201 ? -11.724 -1.135 9.102 1.00 98.25 201 ILE A O 1
ATOM 1693 N N . THR A 1 202 ? -13.422 -2.254 8.121 1.00 97.00 202 THR A N 1
ATOM 1694 C CA . THR A 1 202 ? -12.880 -3.602 8.281 1.00 97.00 202 THR A CA 1
ATOM 1695 C C . THR A 1 202 ? -12.364 -4.082 6.934 1.00 97.00 202 THR A C 1
ATOM 1697 O O . THR A 1 202 ? -12.975 -3.785 5.907 1.00 97.00 202 THR A O 1
ATOM 1700 N N . VAL A 1 203 ? -11.231 -4.770 6.926 1.00 96.38 203 VAL A N 1
ATOM 1701 C CA . VAL A 1 203 ? -10.508 -5.154 5.716 1.00 96.38 203 VAL A CA 1
ATOM 1702 C C . VAL A 1 203 ? -10.010 -6.581 5.840 1.00 96.38 203 VAL A C 1
ATOM 1704 O O . VAL A 1 203 ? -9.503 -6.980 6.892 1.00 96.38 203 VAL A O 1
ATOM 1707 N N . ASP A 1 204 ? -10.098 -7.313 4.742 1.00 94.56 204 ASP A N 1
ATOM 1708 C CA . ASP A 1 204 ? -9.494 -8.628 4.618 1.00 94.56 204 ASP A CA 1
ATOM 1709 C C . ASP A 1 204 ? -7.971 -8.520 4.532 1.00 94.56 204 ASP A C 1
ATOM 1711 O O . ASP A 1 204 ? -7.403 -7.541 4.039 1.00 94.56 204 ASP A O 1
ATOM 1715 N N . GLY A 1 205 ? -7.307 -9.567 5.005 1.00 92.69 205 GLY A N 1
ATOM 1716 C CA . GLY A 1 205 ? -5.878 -9.767 4.841 1.00 92.69 205 GLY A CA 1
ATOM 1717 C C . GLY A 1 205 ? -5.585 -10.964 3.947 1.00 92.69 205 GLY A C 1
ATOM 1718 O O . GLY A 1 205 ? -6.486 -11.682 3.521 1.00 92.69 205 GLY A O 1
ATOM 1719 N N . TYR A 1 206 ? -4.308 -11.201 3.681 1.00 90.88 206 TYR A N 1
ATOM 1720 C CA . TYR A 1 206 ? -3.855 -12.368 2.941 1.00 90.88 206 TYR A CA 1
ATOM 1721 C C . TYR A 1 206 ? -2.710 -13.059 3.662 1.00 90.88 206 TYR A C 1
ATOM 1723 O O . TYR A 1 206 ? -1.674 -12.455 3.949 1.00 90.88 206 TYR A O 1
ATOM 1731 N N . ASP A 1 207 ? -2.907 -14.345 3.912 1.00 88.38 207 ASP A N 1
ATOM 1732 C CA . ASP A 1 207 ? -1.907 -15.255 4.436 1.00 88.38 207 ASP A CA 1
ATOM 1733 C C . ASP A 1 207 ? -1.023 -15.745 3.284 1.00 88.38 207 ASP A C 1
ATOM 1735 O O . ASP A 1 207 ? -1.423 -16.576 2.459 1.00 88.38 207 ASP A O 1
ATOM 1739 N N . CYS A 1 208 ? 0.204 -15.227 3.226 1.00 77.25 208 CYS A N 1
ATOM 1740 C CA . CYS A 1 208 ? 1.147 -15.583 2.171 1.00 77.25 208 CYS A CA 1
ATOM 1741 C C . CYS A 1 208 ? 1.698 -17.005 2.277 1.00 77.25 208 CYS A C 1
ATOM 1743 O O . CYS A 1 208 ? 2.093 -17.573 1.257 1.00 77.25 208 CYS A O 1
ATOM 1745 N N . GLU A 1 209 ? 1.750 -17.580 3.476 1.00 82.44 209 GLU A N 1
ATOM 1746 C CA . GLU A 1 209 ? 2.302 -18.917 3.685 1.00 82.44 209 GLU A CA 1
ATOM 1747 C C . GLU A 1 209 ? 1.326 -19.988 3.192 1.00 82.44 209 GLU A C 1
ATOM 1749 O O . GLU A 1 209 ? 1.718 -20.919 2.483 1.00 82.44 209 GLU A O 1
ATOM 1754 N N . HIS A 1 210 ? 0.040 -19.814 3.496 1.00 85.75 210 HIS A N 1
ATOM 1755 C CA . HIS A 1 210 ? -1.022 -20.753 3.135 1.00 85.75 210 HIS A CA 1
ATOM 1756 C C . HIS A 1 210 ? -1.775 -20.365 1.858 1.00 85.75 210 HIS A C 1
ATOM 1758 O O . HIS A 1 210 ? -2.561 -21.162 1.347 1.00 85.75 210 HIS A O 1
ATOM 1764 N N . SER A 1 211 ? -1.487 -19.186 1.299 1.00 85.19 211 SER A N 1
ATOM 1765 C CA . SER A 1 211 ? -2.089 -18.661 0.071 1.00 85.19 211 SER A CA 1
ATOM 1766 C C . SER A 1 211 ? -3.617 -18.548 0.138 1.00 85.19 211 SER A C 1
ATOM 1768 O O . SER A 1 211 ? -4.329 -19.090 -0.713 1.00 85.19 211 SER A O 1
ATOM 1770 N N . GLN A 1 212 ? -4.120 -17.874 1.172 1.00 88.56 212 GLN A N 1
ATOM 1771 C CA . GLN A 1 212 ? -5.554 -17.732 1.429 1.00 88.56 212 GLN A CA 1
ATOM 1772 C C . GLN A 1 212 ? -5.912 -16.337 1.950 1.00 88.56 212 GLN A C 1
ATOM 1774 O O . GLN A 1 212 ? -5.143 -15.724 2.692 1.00 88.56 212 GLN A O 1
ATOM 1779 N N . ASP A 1 213 ? -7.100 -15.866 1.572 1.00 90.25 213 ASP A N 1
ATOM 1780 C CA . ASP A 1 213 ? -7.697 -14.659 2.141 1.00 90.25 213 ASP A CA 1
ATOM 1781 C C . ASP A 1 213 ? -8.076 -14.918 3.612 1.00 90.25 213 ASP A C 1
ATOM 1783 O O . ASP A 1 213 ? -8.477 -16.025 3.989 1.00 90.25 213 ASP A O 1
ATOM 1787 N N . VAL A 1 214 ? -7.944 -13.885 4.437 1.00 91.62 214 VAL A N 1
ATOM 1788 C CA . VAL A 1 214 ? -8.287 -13.887 5.856 1.00 91.62 214 VAL A CA 1
ATOM 1789 C C . VAL A 1 214 ? -9.352 -12.820 6.073 1.00 91.62 214 VAL A C 1
ATOM 1791 O O . VAL A 1 214 ? -9.048 -11.627 6.062 1.00 91.62 214 VAL A O 1
ATOM 1794 N N . GLU A 1 215 ? -10.599 -13.264 6.209 1.00 92.88 215 GLU A N 1
ATOM 1795 C CA . GLU A 1 215 ? -11.767 -12.383 6.315 1.00 92.88 215 GLU A CA 1
ATOM 1796 C C . GLU A 1 215 ? -11.723 -11.530 7.588 1.00 92.88 215 GLU A C 1
ATOM 1798 O O . GLU A 1 215 ? -11.326 -12.013 8.652 1.00 92.88 215 GLU A O 1
ATOM 1803 N N . ASP A 1 216 ? -12.156 -10.271 7.478 1.00 93.19 216 ASP A N 1
ATOM 1804 C CA . ASP A 1 216 ? -12.270 -9.323 8.597 1.00 93.19 216 ASP A CA 1
ATOM 1805 C C . ASP A 1 216 ? -10.984 -9.208 9.446 1.00 93.19 216 ASP A C 1
ATOM 1807 O O . ASP A 1 216 ? -11.010 -9.084 10.673 1.00 93.19 216 ASP A O 1
ATOM 1811 N N . CYS A 1 217 ? -9.834 -9.263 8.776 1.00 93.00 217 CYS A N 1
ATOM 1812 C CA . CYS A 1 217 ? -8.510 -9.363 9.380 1.00 93.00 217 CYS A CA 1
ATOM 1813 C C . CYS A 1 217 ? -8.117 -8.143 10.222 1.00 93.00 217 CYS A C 1
ATOM 1815 O O . CYS A 1 217 ? -7.503 -8.296 11.280 1.00 93.00 217 CYS A O 1
ATOM 1817 N N . MET A 1 218 ? -8.434 -6.935 9.751 1.00 94.94 218 MET A N 1
ATOM 1818 C CA . MET A 1 218 ? -8.039 -5.682 10.395 1.00 94.94 218 MET A CA 1
ATOM 1819 C C . MET A 1 218 ? -9.187 -4.678 10.379 1.00 94.94 218 MET A C 1
ATOM 1821 O O . MET A 1 218 ? -9.926 -4.585 9.404 1.00 94.94 218 MET A O 1
ATOM 1825 N N . MET A 1 219 ? -9.326 -3.900 11.450 1.00 96.62 219 MET A N 1
ATOM 1826 C CA . MET A 1 219 ? -10.328 -2.849 11.587 1.00 96.62 219 MET A CA 1
ATOM 1827 C C . MET A 1 219 ? -9.683 -1.524 11.996 1.00 96.62 219 MET A C 1
ATOM 1829 O O . MET A 1 219 ? -8.980 -1.446 13.003 1.00 96.62 219 MET A O 1
ATOM 1833 N N . PHE A 1 220 ? -10.003 -0.470 11.248 1.00 97.50 220 PHE A N 1
ATOM 1834 C CA . PHE A 1 220 ? -9.682 0.919 11.559 1.00 97.50 220 PHE A CA 1
ATOM 1835 C C . PHE A 1 220 ? -10.935 1.622 12.087 1.00 97.50 220 PHE A C 1
ATOM 1837 O O . PHE A 1 220 ? -11.900 1.806 11.342 1.00 97.50 220 PHE A O 1
ATOM 1844 N N . ASP A 1 221 ? -10.936 2.023 13.356 1.00 97.88 221 ASP A N 1
ATOM 1845 C CA . ASP A 1 221 ? -12.032 2.762 13.990 1.00 97.88 221 ASP A CA 1
ATOM 1846 C C . ASP A 1 221 ? -11.645 4.236 14.140 1.00 97.88 221 ASP A C 1
ATOM 1848 O O . ASP A 1 221 ? -10.940 4.631 15.070 1.00 97.88 221 ASP A O 1
ATOM 1852 N N . TYR A 1 222 ? -12.119 5.068 13.212 1.00 97.69 222 TYR A N 1
ATOM 1853 C CA . TYR A 1 222 ? -11.817 6.500 13.191 1.00 97.69 222 TYR A CA 1
ATOM 1854 C C . TYR A 1 222 ? -12.534 7.285 14.285 1.00 97.69 222 TYR A C 1
ATOM 1856 O O . TYR A 1 222 ? -12.129 8.398 14.603 1.00 97.69 222 TYR A O 1
ATOM 1864 N N . LYS A 1 223 ? -13.603 6.744 14.869 1.00 96.62 223 LYS A N 1
ATOM 1865 C CA . LYS A 1 223 ? -14.347 7.438 15.918 1.00 96.62 223 LYS A CA 1
ATOM 1866 C C . LYS A 1 223 ? -13.675 7.276 17.273 1.00 96.62 223 LYS A C 1
ATOM 1868 O O . LYS A 1 223 ? -13.658 8.220 18.063 1.00 96.62 223 LYS A O 1
ATOM 1873 N N . ASN A 1 224 ? -13.171 6.077 17.546 1.00 96.56 224 ASN A N 1
ATOM 1874 C CA . ASN A 1 224 ? -12.493 5.751 18.795 1.00 96.56 224 ASN A CA 1
ATOM 1875 C C . ASN A 1 224 ? -10.968 5.840 18.687 1.00 96.56 224 ASN A C 1
ATOM 1877 O O . ASN A 1 224 ? -10.313 5.719 19.719 1.00 96.56 224 ASN A O 1
ATOM 1881 N N . HIS A 1 225 ? -10.433 6.082 17.484 1.00 95.81 225 HIS A N 1
ATOM 1882 C CA . HIS A 1 225 ? -9.002 6.083 17.188 1.00 95.81 225 HIS A CA 1
ATOM 1883 C C . HIS A 1 225 ? -8.361 4.772 17.653 1.00 95.81 225 HIS A C 1
ATOM 1885 O O . HIS A 1 225 ? -7.509 4.758 18.533 1.00 95.81 225 HIS A O 1
ATOM 1891 N N . THR A 1 226 ? -8.815 3.651 17.098 1.00 95.88 226 THR A N 1
ATOM 1892 C CA . THR A 1 226 ? -8.214 2.348 17.396 1.00 95.88 226 THR A CA 1
ATOM 1893 C C . THR A 1 226 ? -7.953 1.556 16.130 1.00 95.88 226 THR A C 1
ATOM 1895 O O . THR A 1 226 ? -8.703 1.626 15.152 1.00 95.88 226 THR A O 1
ATOM 1898 N N . ILE A 1 227 ? -6.874 0.780 16.161 1.00 94.88 227 ILE A N 1
ATOM 1899 C CA . ILE A 1 227 ? -6.549 -0.204 15.130 1.00 94.88 227 ILE A CA 1
ATOM 1900 C C . ILE A 1 227 ? -6.612 -1.564 15.798 1.00 94.88 227 ILE A C 1
ATOM 1902 O O . ILE A 1 227 ? -5.976 -1.783 16.829 1.00 94.88 227 ILE A O 1
ATOM 1906 N N . SER A 1 228 ? -7.420 -2.456 15.240 1.00 93.69 228 SER A N 1
ATOM 1907 C CA . SER A 1 228 ? -7.581 -3.820 15.734 1.00 93.69 228 SER A CA 1
ATOM 1908 C C . SER A 1 228 ? -7.257 -4.815 14.634 1.00 93.69 228 SER A C 1
ATOM 1910 O O . SER A 1 228 ? -7.499 -4.524 13.467 1.00 93.69 228 SER A O 1
ATOM 1912 N N . GLY A 1 229 ? -6.765 -5.991 14.991 1.00 91.69 229 GLY A N 1
ATOM 1913 C CA . GLY A 1 229 ? -6.686 -7.116 14.069 1.00 91.69 229 GLY A CA 1
ATOM 1914 C C . GLY A 1 229 ? -6.960 -8.430 14.773 1.00 91.69 229 GLY A C 1
ATOM 1915 O O . GLY A 1 229 ? -7.061 -8.490 16.001 1.00 91.69 229 GLY A O 1
ATOM 1916 N N . ILE A 1 230 ? -7.158 -9.477 13.986 1.00 90.00 230 ILE A N 1
ATOM 1917 C CA . ILE A 1 230 ? -7.428 -10.800 14.533 1.00 90.00 230 ILE A CA 1
ATOM 1918 C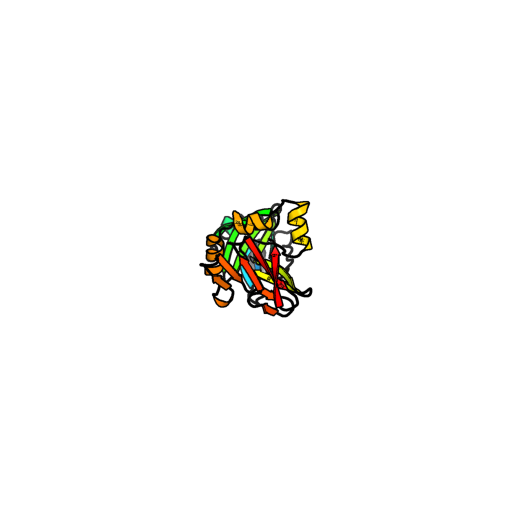 C . ILE A 1 230 ? -6.178 -11.368 15.215 1.00 90.00 230 ILE A C 1
ATOM 1920 O O . ILE A 1 230 ? -5.056 -11.264 14.723 1.00 90.00 230 ILE A O 1
ATOM 1924 N N . ASP A 1 231 ? -6.384 -11.949 16.389 1.00 81.56 231 ASP A N 1
ATOM 1925 C CA . ASP A 1 231 ? -5.369 -12.695 17.111 1.00 81.56 231 ASP A CA 1
ATOM 1926 C C . ASP A 1 231 ? -5.295 -14.147 16.627 1.00 81.56 231 ASP A C 1
ATOM 1928 O O . ASP A 1 231 ? -6.019 -14.601 15.740 1.00 81.56 231 ASP A O 1
ATOM 1932 N N . GLU A 1 232 ? -4.427 -14.900 17.288 1.00 74.62 232 GLU A N 1
ATOM 1933 C CA . GLU A 1 232 ? -4.286 -16.339 17.132 1.00 74.62 232 GLU A CA 1
ATOM 1934 C C . GLU A 1 232 ? -5.631 -17.102 17.252 1.00 74.62 232 GLU A C 1
ATOM 1936 O O . GLU A 1 232 ? -5.969 -17.969 16.452 1.00 74.62 232 GLU A O 1
ATOM 1941 N N . ASP A 1 233 ? -6.506 -16.753 18.187 1.00 79.12 233 ASP A N 1
ATOM 1942 C CA . ASP A 1 233 ? -7.798 -17.434 18.323 1.00 79.12 233 ASP A CA 1
ATOM 1943 C C . ASP A 1 233 ? -8.836 -17.004 17.259 1.00 79.12 233 ASP A C 1
ATOM 1945 O O . ASP A 1 233 ? -10.002 -17.413 17.342 1.00 79.12 233 ASP A O 1
ATOM 1949 N N . GLY A 1 234 ? -8.455 -16.162 16.290 1.00 79.31 234 GLY A N 1
ATOM 1950 C CA . GLY A 1 234 ? -9.360 -15.535 15.328 1.00 79.31 234 GLY A CA 1
ATOM 1951 C C . GLY A 1 234 ? -10.268 -14.484 15.971 1.00 79.31 234 GLY A C 1
ATOM 1952 O O . GLY A 1 234 ? -11.363 -14.215 15.474 1.00 79.31 234 GLY A O 1
ATOM 1953 N N . LYS A 1 235 ? -9.871 -13.926 17.119 1.00 85.69 235 LYS A N 1
ATOM 1954 C CA . LYS A 1 235 ? -10.612 -12.881 17.828 1.00 85.69 235 LYS A CA 1
ATOM 1955 C C . LYS A 1 235 ? -9.983 -11.530 17.552 1.00 85.69 235 LYS A C 1
ATOM 1957 O O . LYS A 1 235 ? -8.782 -11.348 17.689 1.00 85.69 235 LYS A O 1
ATOM 1962 N N . MET A 1 236 ? -10.823 -10.549 17.261 1.00 87.69 236 MET A N 1
ATOM 1963 C CA . MET A 1 236 ? -10.387 -9.167 17.110 1.00 87.69 236 MET A CA 1
ATOM 1964 C C . MET A 1 236 ? -9.788 -8.632 18.424 1.00 87.69 236 MET A C 1
ATOM 1966 O O . MET A 1 236 ? -10.463 -8.627 19.460 1.00 87.69 236 MET A O 1
ATOM 1970 N N . GLN A 1 237 ? -8.546 -8.156 18.375 1.00 88.81 237 GLN A N 1
ATOM 1971 C CA . GLN A 1 237 ? -7.845 -7.488 19.470 1.00 88.81 237 GLN A CA 1
ATOM 1972 C C . GLN A 1 237 ? -7.344 -6.114 19.036 1.00 88.81 237 GLN A C 1
ATOM 1974 O O . GLN A 1 237 ? -6.967 -5.910 17.888 1.00 88.81 237 GLN A O 1
ATOM 1979 N N . ILE A 1 238 ? -7.328 -5.165 19.972 1.00 89.38 238 ILE A N 1
ATOM 1980 C CA . ILE A 1 238 ? -6.802 -3.820 19.727 1.00 89.38 238 ILE A CA 1
ATOM 1981 C C . ILE A 1 238 ? -5.274 -3.888 19.731 1.00 89.38 238 ILE A C 1
ATOM 1983 O O . ILE A 1 238 ? -4.681 -4.277 20.736 1.00 89.38 238 ILE A O 1
ATOM 1987 N N . PHE A 1 239 ? -4.658 -3.477 18.626 1.00 83.62 239 PHE A N 1
ATOM 1988 C CA . PHE A 1 239 ? -3.210 -3.329 18.494 1.00 83.62 239 PHE A CA 1
ATOM 1989 C C . PHE A 1 239 ? -2.747 -1.947 18.959 1.00 83.62 239 PHE A C 1
ATOM 1991 O O . PHE A 1 239 ? -1.716 -1.839 19.615 1.00 83.62 239 PHE A O 1
ATOM 1998 N N . ILE A 1 240 ? -3.512 -0.895 18.638 1.00 84.12 240 ILE A N 1
ATOM 1999 C CA . ILE A 1 240 ? -3.161 0.504 18.932 1.00 84.12 240 ILE A CA 1
ATOM 2000 C C . ILE A 1 240 ? -4.401 1.279 19.403 1.00 84.12 240 ILE A C 1
ATOM 2002 O O . ILE A 1 240 ? -5.492 1.089 18.852 1.00 84.12 240 ILE A O 1
ATOM 2006 N N . GLN A 1 241 ? -4.220 2.139 20.414 1.00 84.31 241 GLN A N 1
ATOM 2007 C CA . GLN A 1 241 ? -5.231 3.016 21.019 1.00 84.31 241 GLN A CA 1
ATOM 2008 C C . GLN A 1 241 ? -4.625 4.350 21.474 1.00 84.31 241 GLN A C 1
ATOM 2010 O O . GLN A 1 241 ? -3.489 4.319 21.994 1.00 84.31 241 GLN A O 1
#

Secondary structure (DSSP, 8-state):
-HHHHHHHHHHHHHHHHHHHHHHHHHHHHHHTT-EEEEEEE-TT--S-EEEEEEEE--SS------BTTEEEEE-SS-HHHHHTT-TTEEEEEEEEETTEEEEEEEEEETTEEEEEEEEETTEEEEEESEEEEEETTEEEEEE-SSB-B--HHHHHHIIIII-TTHHHIIIIIIS-HHHHHHHHHTS-GGGEEEETTTTEEEEEEEETTTTEEEEEEEEEETTTTEEEEE-TTS-EEEEE-

Foldseek 3Di:
DVVVVVVVVVVVVVVVVVVVVVVVVVVVVVPPAPKDFDWFDALQLDPDIDRQFIAGADPPGQPAPCPSFKGKGFHPDDPCVGRVPRPQWDDWDFEAEQQDTFTWTWGDDDQWIWTWTDDDVRMIMIGTAWEWEDAPNFIKTWHDSYYAYLYLVRVCCSCPVPHNCPVLCVQAPVQHLVNRCVSCVSGDPQAWDADPVQSKIFGWIHGNVVSDIRGSAWMQGNVVSWIWGAHNVRDIDTSGD

Sequence (241 aa):
MKAKRKNVFIIILIIGVIFVSLGAYLFFVVTKGKKCQIIVNNWNGGQNRYTVGSCSVTDEDPYMELTYCQNFFSTKEDLEDLFKDNEDYIGTYTFYDEMLVKEAKVFYNDNNYYVLRNNREDEYIISSSYSWYQMFGTIIYVPTPFYFSFEPECVDAYENEYEPNLVMDVVFNKISFSDMKEFYSRMDEKYYHIDETNQTITVDGYDCEHSQDVEDCMMFDYKNHTISGIDEDGKMQIFIQ